Protein AF-A0A6C0AYE8-F1 (afdb_monomer_lite)

Radius of gyration: 36.01 Å; chains: 1; bounding box: 103×60×88 Å

Organism: NCBI:txid1070528

Secondary structure (DSSP, 8-state):
-HHHHHHHHHHHHS-TTTTTS-S-GGG-SS----HHHHHHHHHHHHHHHHHHHTT-----HHHHHHHHHHHHHHHHHHHHHHHHHHHHHHHHHHTTTTT----------TTTTHHHHHHHHT-------GGGS------------PPPP-------TTGGGTT-PPPP-TTTTTSSTTTTTTTT--

Foldseek 3Di:
DVVVVVVVVVLVPDDPVCNVVPPDPVPPDDDPDPVVVCVVCVVVVVVVLVCLVVVVDDPDVVCVVVNVVVVVVVVVVVVVLVVVLVVVQVVVVCPVVVPPPPPPPPPDPPVVCVVVVVCVVPDDDDDDDPVNVDDPPPPDPDPPPDDDDDDDDRPDPCSVCPPPDDPDPPPVPPVVVVVVVVVPPD

Structure (mmCIF, N/CA/C/O backbone):
data_AF-A0A6C0AYE8-F1
#
_entry.id   AF-A0A6C0AYE8-F1
#
loop_
_atom_site.group_PDB
_atom_site.id
_atom_site.type_symbol
_atom_site.label_atom_id
_atom_site.label_alt_id
_atom_site.label_comp_id
_atom_site.label_asym_id
_atom_site.label_entity_id
_atom_site.label_seq_id
_atom_site.pdbx_PDB_ins_code
_atom_site.Cartn_x
_atom_site.Cartn_y
_atom_site.Cartn_z
_atom_site.occupancy
_atom_site.B_iso_or_equiv
_atom_site.auth_seq_id
_atom_site.auth_comp_id
_atom_site.auth_asym_id
_atom_site.auth_atom_id
_atom_site.pdbx_PDB_model_num
ATOM 1 N N . MET A 1 1 ? 13.541 -31.951 25.849 1.00 51.09 1 MET A N 1
ATOM 2 C CA . MET A 1 1 ? 14.794 -31.409 25.276 1.00 51.09 1 MET A CA 1
ATOM 3 C C . MET A 1 1 ? 15.014 -31.921 23.853 1.00 51.09 1 MET A C 1
ATOM 5 O O . MET A 1 1 ? 15.275 -31.114 22.968 1.00 51.09 1 MET A O 1
ATOM 9 N N . ASP A 1 2 ? 14.796 -33.212 23.596 1.00 55.81 2 ASP A N 1
ATOM 10 C CA . ASP A 1 2 ? 15.147 -33.875 22.324 1.00 55.81 2 ASP A CA 1
ATOM 11 C C . ASP A 1 2 ? 14.400 -33.362 21.081 1.00 55.81 2 ASP A C 1
ATOM 13 O O . ASP A 1 2 ? 14.995 -33.200 20.017 1.00 55.81 2 ASP A O 1
ATOM 17 N N . ASN A 1 3 ? 13.122 -32.984 21.214 1.00 63.19 3 ASN A N 1
ATOM 18 C CA . ASN A 1 3 ? 12.347 -32.422 20.095 1.00 63.19 3 ASN A CA 1
ATOM 19 C C . ASN A 1 3 ? 12.899 -31.081 19.586 1.00 63.19 3 ASN A C 1
ATOM 21 O O . ASN A 1 3 ? 12.761 -30.758 18.407 1.00 63.19 3 ASN A O 1
ATOM 25 N N . ASN A 1 4 ? 13.534 -30.296 20.461 1.00 68.88 4 ASN A N 1
ATO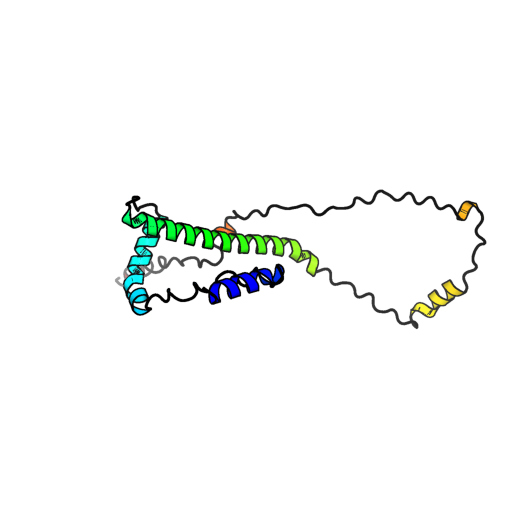M 26 C CA . ASN A 1 4 ? 14.078 -28.991 20.091 1.00 68.88 4 ASN A CA 1
ATOM 27 C C . ASN A 1 4 ? 15.424 -29.147 19.365 1.00 68.88 4 ASN A C 1
ATOM 29 O O . ASN A 1 4 ? 15.681 -28.469 18.373 1.00 68.88 4 ASN A O 1
ATOM 33 N N . ILE A 1 5 ? 16.232 -30.119 19.802 1.00 73.31 5 ILE A N 1
ATOM 34 C CA . ILE A 1 5 ? 17.493 -30.502 19.156 1.00 73.31 5 ILE A CA 1
ATOM 35 C C . ILE A 1 5 ? 17.218 -31.048 17.748 1.00 73.31 5 ILE A C 1
ATOM 37 O O . ILE A 1 5 ? 17.828 -30.590 16.784 1.00 73.31 5 ILE A O 1
ATOM 41 N N . ASN A 1 6 ? 16.221 -31.925 17.591 1.00 76.06 6 ASN A N 1
ATOM 42 C CA . ASN A 1 6 ? 15.809 -32.421 16.274 1.00 76.06 6 ASN A CA 1
ATOM 43 C C . ASN A 1 6 ? 15.327 -31.303 15.335 1.00 76.06 6 ASN A C 1
ATOM 45 O O . ASN A 1 6 ? 15.664 -31.311 14.150 1.00 76.06 6 ASN A O 1
ATOM 49 N N . LYS A 1 7 ? 14.589 -30.308 15.848 1.00 73.38 7 LYS A N 1
ATOM 50 C CA . LYS A 1 7 ? 14.117 -29.156 15.058 1.00 73.38 7 LYS A CA 1
ATOM 51 C C . LYS A 1 7 ? 15.271 -28.266 14.584 1.00 73.38 7 LYS A C 1
ATOM 53 O O . LYS A 1 7 ? 15.271 -27.818 13.437 1.00 73.38 7 LYS A O 1
ATOM 58 N N . ILE A 1 8 ? 16.259 -28.028 15.447 1.00 74.38 8 ILE A N 1
ATOM 59 C CA . ILE A 1 8 ? 17.471 -27.269 15.109 1.00 74.38 8 ILE A CA 1
ATOM 60 C C . ILE A 1 8 ? 18.290 -28.026 14.060 1.00 74.38 8 ILE A C 1
ATOM 62 O O . ILE A 1 8 ? 18.658 -27.441 13.043 1.00 74.38 8 ILE A O 1
ATOM 66 N N . ASN A 1 9 ? 18.496 -29.330 14.250 1.00 78.94 9 ASN A N 1
ATOM 67 C CA . ASN A 1 9 ? 19.240 -30.164 13.308 1.00 78.94 9 ASN A CA 1
ATOM 68 C C . ASN A 1 9 ? 18.581 -30.171 11.921 1.00 78.94 9 ASN A C 1
ATOM 70 O O . ASN A 1 9 ? 19.254 -29.928 10.921 1.00 78.94 9 ASN A O 1
ATOM 74 N N . MET A 1 10 ? 17.256 -30.329 11.844 1.00 71.38 10 MET A N 1
ATOM 75 C CA . MET A 1 10 ? 16.523 -30.252 10.573 1.00 71.38 10 MET A CA 1
ATOM 76 C C . MET A 1 10 ? 16.675 -28.892 9.877 1.00 71.38 10 MET A C 1
ATOM 78 O O . MET A 1 10 ? 16.854 -28.831 8.663 1.00 71.38 10 MET A O 1
ATOM 82 N N . LYS A 1 11 ? 16.664 -27.788 10.635 1.00 69.69 11 LYS A N 1
ATOM 83 C CA . LYS A 1 11 ? 16.846 -26.433 10.088 1.00 69.69 11 LYS A CA 1
ATOM 84 C C . LYS A 1 11 ? 18.209 -26.244 9.416 1.00 69.69 11 LYS A C 1
ATOM 86 O O . LYS A 1 11 ? 18.287 -25.515 8.427 1.00 69.69 11 LYS A O 1
ATOM 91 N N . PHE A 1 12 ? 19.254 -26.875 9.951 1.00 71.12 12 PHE A N 1
ATOM 92 C CA . PHE A 1 12 ? 20.612 -26.811 9.407 1.00 71.12 12 PHE A CA 1
ATOM 93 C C . PHE A 1 12 ? 20.847 -27.780 8.245 1.00 71.12 12 PHE A C 1
ATOM 95 O O . PHE A 1 12 ? 21.645 -27.476 7.363 1.00 71.12 12 PHE A O 1
ATOM 102 N N . LEU A 1 13 ? 20.138 -28.910 8.215 1.00 78.69 13 LEU A N 1
ATOM 103 C CA . LEU A 1 13 ? 20.246 -29.908 7.147 1.00 78.69 13 LEU A CA 1
ATOM 104 C C . LEU A 1 13 ? 19.424 -29.554 5.892 1.00 78.69 13 LEU A C 1
ATOM 106 O O . LEU A 1 13 ? 19.649 -30.126 4.827 1.00 78.69 13 LEU A O 1
ATOM 110 N N . LEU A 1 14 ? 18.488 -28.603 5.982 1.00 74.00 14 LEU A N 1
ATOM 111 C CA . LEU A 1 14 ? 17.704 -28.129 4.839 1.00 74.00 14 LEU A CA 1
ATOM 112 C C . LEU A 1 14 ? 18.470 -27.094 3.998 1.00 74.00 14 LEU A C 1
ATOM 114 O O . LEU A 1 14 ? 19.046 -26.131 4.505 1.00 74.00 14 LEU A O 1
ATOM 118 N N . ASN A 1 15 ? 18.401 -27.248 2.673 1.00 73.31 15 ASN A N 1
ATOM 119 C CA . ASN A 1 15 ? 18.979 -26.308 1.713 1.00 73.31 15 ASN A CA 1
ATOM 120 C C . ASN A 1 15 ? 18.381 -24.892 1.900 1.00 73.31 15 ASN A C 1
ATOM 122 O O . ASN A 1 15 ? 17.170 -24.723 2.065 1.00 73.31 15 ASN A O 1
ATOM 126 N N . LYS A 1 16 ? 19.238 -23.861 1.853 1.00 67.75 16 LYS A N 1
ATOM 127 C CA . LYS A 1 16 ? 18.914 -22.444 2.112 1.00 67.75 16 LYS A CA 1
ATOM 128 C C . LYS A 1 16 ? 17.701 -21.936 1.321 1.00 67.75 16 LYS A C 1
ATOM 130 O O . LYS A 1 16 ? 16.946 -21.122 1.845 1.00 67.75 16 LYS A O 1
ATOM 135 N N . GLN A 1 17 ? 17.482 -22.451 0.109 1.00 64.38 17 GLN A N 1
ATOM 136 C CA . GLN A 1 17 ? 16.337 -22.095 -0.740 1.00 64.38 17 GLN A CA 1
ATOM 137 C C . GLN A 1 17 ? 14.986 -22.593 -0.186 1.00 64.38 17 GLN A C 1
ATOM 139 O O . GLN A 1 17 ? 13.964 -21.939 -0.366 1.00 64.38 17 GLN A O 1
ATOM 144 N N . TYR A 1 18 ? 14.971 -23.705 0.556 1.00 60.66 18 TYR A N 1
ATOM 145 C CA . TYR A 1 18 ? 13.757 -24.285 1.147 1.00 60.66 18 TYR A CA 1
ATOM 146 C C . TYR A 1 18 ? 13.441 -23.725 2.546 1.00 60.66 18 TYR A C 1
ATOM 148 O O . TYR A 1 18 ? 12.310 -23.833 3.017 1.00 60.66 18 TYR A O 1
ATOM 156 N N . ASN A 1 19 ? 14.407 -23.056 3.189 1.00 59.56 19 ASN A N 1
ATOM 157 C CA . ASN A 1 19 ? 14.268 -22.437 4.516 1.00 59.56 19 ASN A CA 1
ATOM 158 C C . ASN A 1 19 ? 13.419 -21.144 4.515 1.00 59.56 19 ASN A C 1
ATOM 160 O O . ASN A 1 19 ? 13.060 -20.627 5.572 1.00 59.56 19 ASN A O 1
ATOM 164 N N . VAL A 1 20 ? 13.098 -20.588 3.341 1.00 61.06 20 VAL A N 1
ATOM 165 C CA . VAL A 1 20 ? 12.246 -19.388 3.223 1.00 61.06 20 VAL A CA 1
ATOM 166 C C . VAL A 1 20 ? 10.779 -19.720 3.531 1.00 61.06 20 VAL A C 1
ATOM 168 O O . VAL A 1 20 ? 10.069 -18.884 4.085 1.00 61.06 20 VAL A O 1
ATOM 171 N N . ASN A 1 21 ? 10.353 -20.960 3.266 1.00 56.53 21 ASN A N 1
ATOM 172 C CA . ASN A 1 21 ? 8.958 -21.397 3.405 1.00 56.53 21 ASN A CA 1
ATOM 173 C C . ASN A 1 21 ? 8.640 -22.041 4.768 1.00 56.53 21 ASN A C 1
ATOM 175 O O . ASN A 1 21 ? 7.473 -22.266 5.082 1.00 56.53 21 ASN A O 1
ATOM 179 N N . THR A 1 22 ? 9.660 -22.342 5.577 1.00 55.78 22 THR A N 1
ATOM 180 C CA . THR A 1 22 ? 9.528 -22.988 6.896 1.00 55.78 22 THR A CA 1
ATOM 181 C C . THR A 1 22 ? 9.520 -22.001 8.062 1.00 55.78 22 THR A C 1
ATOM 183 O O . THR A 1 22 ? 9.377 -22.427 9.208 1.00 55.78 22 THR A O 1
ATOM 186 N N . LYS A 1 23 ? 9.640 -20.692 7.799 1.00 58.25 23 LYS A N 1
ATOM 187 C CA . LYS A 1 23 ? 9.410 -19.654 8.810 1.00 58.25 23 LYS A CA 1
ATOM 188 C C . LYS A 1 23 ? 7.939 -19.683 9.235 1.00 58.25 23 LYS A C 1
ATOM 190 O O . LYS A 1 23 ? 7.077 -19.159 8.540 1.00 58.25 23 LYS A O 1
ATOM 195 N N . ASP A 1 24 ? 7.680 -20.366 10.345 1.00 54.22 24 ASP A N 1
ATOM 196 C CA . ASP A 1 24 ? 6.617 -20.086 11.311 1.00 54.22 24 ASP A CA 1
ATOM 197 C C . ASP A 1 24 ? 5.236 -19.765 10.714 1.00 54.22 24 ASP A C 1
ATOM 199 O O . ASP A 1 24 ? 4.617 -18.742 10.979 1.00 54.22 24 ASP A O 1
ATOM 203 N N . ASN A 1 25 ? 4.687 -20.717 9.959 1.00 50.97 25 ASN A N 1
ATOM 204 C CA . ASN A 1 25 ? 3.248 -20.765 9.679 1.00 50.97 25 ASN A CA 1
ATOM 205 C C . ASN A 1 25 ? 2.415 -21.228 10.897 1.00 50.97 25 ASN A C 1
ATOM 207 O O . ASN A 1 25 ? 1.208 -21.414 10.768 1.00 50.97 25 ASN A O 1
ATOM 211 N N . SER A 1 26 ? 3.034 -21.423 12.068 1.00 49.41 26 SER A N 1
ATOM 212 C CA . SER A 1 26 ? 2.380 -21.873 13.305 1.00 49.41 26 SER A CA 1
ATOM 213 C C . SER A 1 26 ? 1.583 -20.788 14.040 1.00 49.41 26 SER A C 1
ATOM 215 O O . SER A 1 26 ? 0.946 -21.097 15.038 1.00 49.41 26 SER A O 1
ATOM 217 N N . GLU A 1 27 ? 1.565 -19.545 13.551 1.00 50.72 27 GLU A N 1
ATOM 218 C CA . GLU A 1 27 ? 0.649 -18.494 14.037 1.00 50.72 27 GLU A CA 1
ATOM 219 C C . GLU A 1 27 ? -0.595 -18.324 13.150 1.00 50.72 27 GLU A C 1
ATOM 221 O O . GLU A 1 27 ? -1.409 -17.418 13.337 1.00 50.72 27 GLU A O 1
ATOM 226 N N . LYS A 1 28 ? -0.791 -19.216 12.176 1.00 51.75 28 LYS A N 1
ATOM 227 C CA . LYS A 1 28 ? -2.079 -19.337 11.500 1.00 51.75 28 LYS A CA 1
ATOM 228 C C . LYS A 1 28 ? -3.047 -20.018 12.470 1.00 51.75 28 LYS A C 1
ATOM 230 O O . LYS A 1 28 ? -2.815 -21.167 12.828 1.00 51.75 28 LYS A O 1
ATOM 235 N N . ASN A 1 29 ? -4.129 -19.316 12.828 1.00 48.59 29 ASN A N 1
ATOM 236 C CA . ASN A 1 29 ? -5.425 -19.837 13.319 1.00 48.59 29 ASN A CA 1
ATOM 237 C C . ASN A 1 29 ? -5.880 -19.430 14.736 1.00 48.59 29 ASN A C 1
ATOM 239 O O . ASN A 1 29 ? -6.531 -20.226 15.397 1.00 48.59 29 ASN A O 1
ATOM 243 N N . ASN A 1 30 ? -5.668 -18.186 15.179 1.00 50.41 30 ASN A N 1
ATOM 244 C CA . ASN A 1 30 ? -6.407 -17.637 16.336 1.00 50.41 30 ASN A CA 1
ATOM 245 C C . ASN A 1 30 ? -7.094 -16.292 16.034 1.00 50.41 30 ASN A C 1
ATOM 247 O O . ASN A 1 30 ? -6.996 -15.346 16.809 1.00 50.41 30 ASN A O 1
ATOM 251 N N . SER A 1 31 ? -7.782 -16.160 14.895 1.00 55.03 31 SER A N 1
ATOM 252 C CA . SER A 1 31 ? -8.472 -14.896 14.578 1.00 55.03 31 SER A CA 1
ATOM 253 C C . SER A 1 31 ? -9.718 -15.017 13.700 1.00 55.03 31 SER A C 1
ATOM 255 O O . SER A 1 31 ? -10.074 -14.062 13.007 1.00 55.03 31 SER A O 1
ATOM 257 N N . SER A 1 32 ? -10.452 -16.137 13.737 1.00 62.78 32 SER A N 1
ATOM 258 C CA . SER A 1 32 ? -11.837 -16.070 13.255 1.00 62.78 32 SER A CA 1
ATOM 259 C C . SER A 1 32 ? -12.653 -15.280 14.280 1.00 62.78 32 SER A C 1
ATOM 261 O O . SER A 1 32 ? -13.183 -15.842 15.237 1.00 62.78 32 SER A O 1
ATOM 263 N N . VAL A 1 33 ? -12.711 -13.957 14.112 1.00 63.34 33 VAL A N 1
ATOM 264 C CA . VAL A 1 33 ? -13.673 -13.110 14.824 1.00 63.34 33 VAL A CA 1
ATOM 265 C C . VAL A 1 33 ? -15.045 -13.759 14.666 1.00 63.34 33 VAL A C 1
ATOM 267 O O . VAL A 1 33 ? -15.442 -14.096 13.548 1.00 63.34 33 VAL A O 1
ATOM 270 N N . CYS A 1 34 ? -15.759 -13.971 15.773 1.00 75.00 34 CYS A N 1
ATOM 271 C CA . CYS A 1 34 ? -17.080 -14.579 15.724 1.00 75.00 34 CYS A CA 1
ATOM 272 C C . CYS A 1 34 ? -17.975 -13.753 14.784 1.00 75.00 34 CYS A C 1
ATOM 274 O O . CYS A 1 34 ? -18.177 -12.553 14.982 1.00 75.00 34 CYS A O 1
ATOM 276 N N . ASN A 1 35 ? -18.501 -14.384 13.729 1.00 79.44 35 ASN A N 1
ATOM 277 C CA . ASN A 1 35 ? -19.261 -13.692 12.681 1.00 79.44 35 ASN A CA 1
ATOM 278 C C . ASN A 1 35 ? -20.500 -12.955 13.227 1.00 79.44 35 ASN A C 1
ATOM 280 O O . ASN A 1 35 ? -20.969 -11.995 12.612 1.00 79.44 35 ASN A O 1
ATOM 284 N N . ASN A 1 36 ? -21.026 -13.387 14.375 1.00 85.69 36 ASN A N 1
ATOM 285 C CA . ASN A 1 36 ? -22.153 -12.744 15.048 1.00 85.69 36 ASN A CA 1
ATOM 286 C C . ASN A 1 36 ? -21.739 -11.413 15.689 1.00 85.69 36 ASN A C 1
ATOM 288 O O . ASN A 1 36 ? -22.395 -10.395 15.457 1.00 85.69 36 ASN A O 1
ATOM 292 N N . ASP A 1 37 ? -20.600 -11.388 16.379 1.00 84.62 37 ASP A N 1
ATOM 293 C CA . ASP A 1 37 ? -20.045 -10.170 16.974 1.00 84.62 37 ASP A CA 1
ATOM 294 C C . ASP A 1 37 ? -19.627 -9.177 15.893 1.00 84.62 37 ASP A C 1
ATOM 296 O O . ASP A 1 37 ? -19.907 -7.984 15.996 1.00 84.62 37 ASP A O 1
ATOM 300 N N . LEU A 1 38 ? -19.046 -9.660 14.790 1.00 85.12 38 LEU A N 1
ATOM 301 C CA . LEU A 1 38 ? -18.694 -8.802 13.661 1.00 85.12 38 LEU A CA 1
ATOM 302 C C . LEU A 1 38 ? -19.930 -8.109 13.071 1.00 85.12 38 LEU A C 1
ATOM 304 O O . LEU A 1 38 ? -19.880 -6.916 12.774 1.00 85.12 38 LEU A O 1
ATOM 308 N N . LYS A 1 39 ? -21.054 -8.825 12.925 1.00 88.38 39 LYS A N 1
ATOM 309 C CA . LYS A 1 39 ? -22.322 -8.236 12.459 1.00 88.38 39 LYS A CA 1
ATOM 310 C C . LYS A 1 39 ? -22.852 -7.194 13.443 1.00 88.38 39 LYS A C 1
ATOM 312 O O . LYS A 1 39 ? -23.271 -6.122 13.006 1.00 88.38 39 LYS A O 1
ATOM 317 N N . PHE A 1 40 ? -22.805 -7.490 14.740 1.00 91.12 40 PHE A N 1
ATOM 318 C CA . PHE A 1 40 ? -23.293 -6.604 15.795 1.00 91.12 40 PHE A CA 1
ATOM 319 C C . PHE A 1 40 ? -22.449 -5.323 15.912 1.00 91.12 40 PHE A C 1
ATOM 321 O O . PHE A 1 40 ? -22.976 -4.209 15.883 1.00 91.12 40 PHE A O 1
ATOM 328 N N . TYR A 1 41 ? -21.123 -5.460 15.945 1.00 90.12 41 TYR A N 1
ATOM 329 C CA . TYR A 1 41 ? -20.188 -4.349 16.125 1.00 90.12 41 TYR A CA 1
ATOM 330 C C . TYR A 1 41 ? -19.789 -3.640 14.826 1.00 90.12 41 TYR A C 1
ATOM 332 O O . TYR A 1 41 ? -19.135 -2.599 14.893 1.00 90.12 41 TYR A O 1
ATOM 340 N N . LYS A 1 42 ? -20.229 -4.110 13.648 1.00 90.50 42 LYS A N 1
ATOM 341 C CA . LYS A 1 42 ? -19.885 -3.531 12.333 1.00 90.50 42 LYS A CA 1
ATOM 342 C C . LYS A 1 42 ? -20.003 -2.007 12.294 1.00 90.50 42 LYS A C 1
ATOM 344 O O . LYS A 1 42 ? -19.103 -1.329 11.809 1.00 90.50 42 LYS A O 1
ATOM 349 N N . LYS A 1 43 ? -21.114 -1.459 12.800 1.00 90.88 43 LYS A N 1
ATOM 350 C CA . LYS A 1 43 ? -21.356 -0.007 12.797 1.00 90.88 43 LYS A CA 1
ATOM 351 C C . LYS A 1 43 ? -20.374 0.741 13.704 1.00 90.88 43 LYS A C 1
ATOM 353 O O . LYS A 1 43 ? -19.859 1.772 13.286 1.00 90.88 43 LYS A O 1
ATOM 358 N N . ARG A 1 44 ? -20.085 0.207 14.897 1.00 87.62 44 ARG A N 1
ATOM 359 C CA . ARG A 1 44 ? -19.139 0.806 15.856 1.00 87.62 44 ARG A CA 1
ATOM 360 C C . ARG A 1 44 ? -17.702 0.759 15.334 1.00 87.62 44 ARG A C 1
ATOM 362 O O . ARG A 1 44 ? -17.001 1.755 15.422 1.00 87.62 44 ARG A O 1
ATOM 369 N N . ILE A 1 45 ? -17.297 -0.350 14.715 1.00 87.75 45 ILE A N 1
ATOM 370 C CA . ILE A 1 45 ? -15.976 -0.492 14.080 1.00 87.75 45 ILE A CA 1
ATOM 371 C C . ILE A 1 45 ? -15.809 0.537 12.955 1.00 87.75 45 ILE A C 1
ATOM 373 O O . ILE A 1 45 ? -14.786 1.214 12.883 1.00 87.75 45 ILE A O 1
ATOM 377 N N . ILE A 1 46 ? -16.827 0.696 12.099 1.00 88.44 46 ILE A N 1
ATOM 378 C CA . ILE A 1 46 ? -16.804 1.705 11.031 1.00 88.44 46 ILE A CA 1
ATOM 379 C C . ILE A 1 46 ? -16.698 3.117 11.619 1.00 88.44 46 ILE A C 1
ATOM 381 O O . ILE A 1 46 ? -15.912 3.915 11.116 1.00 88.44 46 ILE A O 1
ATOM 385 N N . ASP A 1 47 ? -17.453 3.433 12.670 1.00 88.44 47 ASP A N 1
ATOM 386 C CA . ASP A 1 47 ? -17.400 4.744 13.327 1.00 88.44 47 ASP A CA 1
ATOM 387 C C . ASP A 1 47 ? -16.008 5.051 13.902 1.00 88.44 47 ASP A C 1
ATOM 389 O O . ASP A 1 47 ? -15.428 6.090 13.594 1.00 88.44 47 ASP A O 1
ATOM 393 N N . ILE A 1 48 ? -15.420 4.098 14.633 1.00 86.50 48 ILE A N 1
ATOM 394 C CA . ILE A 1 48 ? -14.054 4.211 15.163 1.00 86.50 48 ILE A CA 1
ATOM 395 C C . ILE A 1 48 ? -13.053 4.414 14.020 1.00 86.50 48 ILE A C 1
ATOM 397 O O . ILE A 1 48 ? -12.236 5.327 14.075 1.00 86.50 48 ILE A O 1
ATOM 401 N N . SER A 1 49 ? -13.144 3.625 12.945 1.00 86.31 49 SER A N 1
ATOM 402 C CA . SER A 1 49 ? -12.229 3.758 11.805 1.00 86.31 49 SER A CA 1
ATOM 403 C C . SER A 1 49 ? -12.324 5.125 11.116 1.00 86.31 49 SER A C 1
ATOM 405 O O . SER A 1 49 ? -11.302 5.680 10.723 1.00 86.31 49 SER A O 1
ATOM 407 N N . LYS A 1 50 ? -13.526 5.708 11.011 1.00 86.81 50 LYS A N 1
ATOM 408 C CA . LYS A 1 50 ? -13.718 7.055 10.452 1.00 86.81 50 LYS A CA 1
ATOM 409 C C . LYS A 1 50 ? -13.086 8.125 11.333 1.00 86.81 50 LYS A C 1
ATOM 411 O O . LYS A 1 50 ? -12.398 8.991 10.809 1.00 86.81 50 LYS A O 1
ATOM 416 N N . LYS A 1 51 ? -13.276 8.027 12.650 1.00 84.69 51 LYS A N 1
ATOM 417 C CA . LYS A 1 51 ? -12.663 8.937 13.624 1.00 84.69 51 LYS A CA 1
ATOM 418 C C . LYS A 1 51 ? -11.136 8.886 13.566 1.00 84.69 51 LYS A C 1
ATOM 420 O O . LYS A 1 51 ? -10.503 9.936 13.579 1.00 84.69 51 LYS A O 1
ATOM 425 N N . ILE A 1 52 ? -10.550 7.691 13.414 1.00 85.19 52 ILE A N 1
ATOM 426 C CA . ILE A 1 52 ? -9.098 7.536 13.207 1.00 85.19 52 ILE A CA 1
ATOM 427 C C . ILE A 1 52 ? -8.659 8.236 11.912 1.00 85.19 52 ILE A C 1
ATOM 429 O O . ILE A 1 52 ? -7.687 8.980 11.924 1.00 85.19 52 ILE A O 1
ATOM 433 N N . ILE A 1 53 ? -9.376 8.037 10.800 1.00 83.19 53 ILE A N 1
ATOM 434 C CA . ILE A 1 53 ? -9.029 8.646 9.501 1.00 83.19 53 ILE A CA 1
ATOM 435 C C . ILE A 1 53 ? -9.120 10.179 9.539 1.00 83.19 53 ILE A C 1
ATOM 437 O O . ILE A 1 53 ? -8.297 10.853 8.923 1.00 83.19 53 ILE A O 1
ATOM 441 N N . ASN A 1 54 ? -10.103 10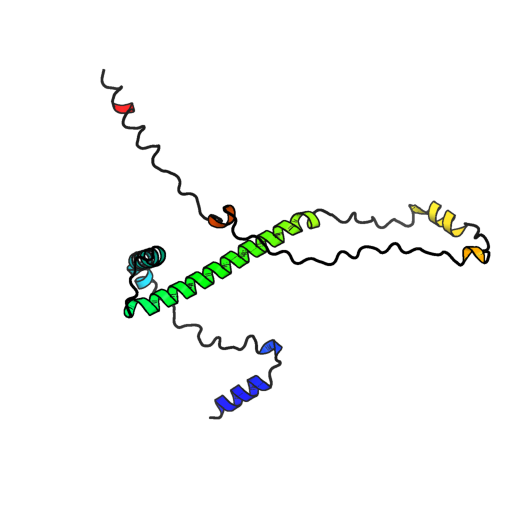.728 10.253 1.00 84.06 54 ASN A N 1
ATOM 442 C CA . ASN A 1 54 ? -10.280 12.171 10.416 1.00 84.06 54 ASN A CA 1
ATOM 443 C C . ASN A 1 54 ? -9.335 12.791 11.466 1.00 84.06 54 ASN A C 1
ATOM 445 O O . ASN A 1 54 ? -9.382 14.001 11.665 1.00 84.06 54 ASN A O 1
ATOM 449 N N . ASN A 1 55 ? -8.477 11.992 12.118 1.00 78.31 55 ASN A N 1
ATOM 450 C CA . ASN A 1 55 ? -7.603 12.396 13.228 1.00 78.31 55 ASN A CA 1
ATOM 451 C C . ASN A 1 55 ? -8.353 12.982 14.442 1.00 78.31 55 ASN A C 1
ATOM 453 O O . ASN A 1 55 ? -7.814 13.808 15.170 1.00 78.31 55 ASN A O 1
ATOM 457 N N . GLU A 1 56 ? -9.590 12.548 14.682 1.00 71.44 56 GLU A N 1
ATOM 458 C CA . GLU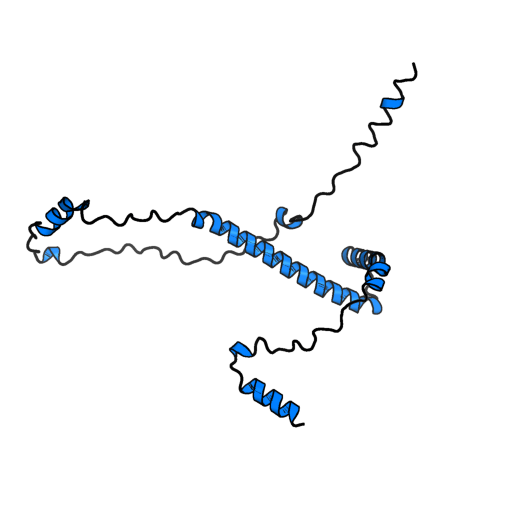 A 1 56 ? -10.442 13.041 15.779 1.00 71.44 56 GLU A CA 1
ATOM 459 C C . GLU A 1 56 ? -10.203 12.302 17.110 1.00 71.44 56 GLU A C 1
ATOM 461 O O . GLU A 1 56 ? -10.868 12.579 18.107 1.00 71.44 56 GLU A O 1
ATOM 466 N N . ILE A 1 57 ? -9.295 11.322 17.140 1.00 67.25 57 ILE A N 1
ATOM 467 C CA . ILE A 1 57 ? -8.994 10.533 18.338 1.00 67.25 57 ILE A CA 1
ATOM 468 C C . ILE A 1 57 ? -7.718 11.070 18.977 1.00 67.25 57 ILE A C 1
ATOM 470 O O . ILE A 1 57 ? -6.630 10.918 18.425 1.00 67.25 57 ILE A O 1
ATOM 474 N N . GLU A 1 58 ? -7.855 11.662 20.162 1.00 61.97 58 GLU A N 1
ATOM 475 C CA . GLU A 1 58 ? -6.718 11.974 21.026 1.00 61.97 58 GLU A CA 1
ATOM 476 C C . GLU A 1 58 ? -6.005 10.677 21.439 1.00 61.97 58 GLU A C 1
ATOM 478 O O . GLU A 1 58 ? -6.646 9.646 21.687 1.00 61.97 58 GLU A O 1
ATOM 483 N N . ASN A 1 59 ? -4.670 10.723 21.488 1.00 60.88 59 ASN A N 1
ATOM 484 C CA . ASN A 1 59 ? -3.798 9.600 21.838 1.00 60.88 59 ASN A CA 1
ATOM 485 C C . ASN A 1 59 ? -3.955 9.210 23.318 1.00 60.88 59 ASN A C 1
ATOM 487 O O . ASN A 1 59 ? -3.054 9.408 24.125 1.00 60.88 59 ASN A O 1
ATOM 491 N N . ASN A 1 60 ? -5.097 8.636 23.679 1.00 62.72 60 ASN A N 1
ATOM 492 C CA . ASN A 1 60 ? -5.288 7.988 24.968 1.00 62.72 60 ASN A CA 1
ATOM 493 C C . ASN A 1 60 ? -4.574 6.628 24.945 1.00 62.72 60 ASN A C 1
ATOM 495 O O . ASN A 1 60 ? -4.627 5.912 23.940 1.00 62.72 60 ASN A O 1
ATOM 499 N N . GLU A 1 61 ? -3.922 6.248 26.047 1.00 61.22 61 GLU A N 1
ATOM 500 C CA . GLU A 1 61 ? -3.111 5.019 26.153 1.00 61.22 61 GLU A CA 1
ATOM 501 C C . GLU A 1 61 ? -3.881 3.752 25.738 1.00 61.22 61 GLU A C 1
ATOM 503 O O . GLU A 1 61 ? -3.328 2.857 25.099 1.00 61.22 61 GLU A O 1
ATOM 508 N N . THR A 1 62 ? -5.191 3.714 25.999 1.00 64.44 62 THR A N 1
ATOM 509 C CA . THR A 1 62 ? -6.092 2.615 25.616 1.00 64.44 62 THR A CA 1
ATOM 510 C C . THR A 1 62 ? -6.337 2.519 24.106 1.00 64.44 62 THR A C 1
ATOM 512 O O . THR A 1 62 ? -6.536 1.426 23.576 1.00 64.44 62 THR A O 1
ATOM 515 N N . ASN A 1 63 ? -6.276 3.642 23.389 1.00 71.44 63 ASN A N 1
ATOM 516 C CA . ASN A 1 63 ? -6.494 3.711 21.944 1.00 71.44 63 ASN A CA 1
ATOM 517 C C . ASN A 1 63 ? -5.200 3.520 21.143 1.00 71.44 63 ASN A C 1
ATOM 519 O O . ASN A 1 63 ? -5.266 3.166 19.966 1.00 71.44 63 ASN A O 1
ATOM 523 N N . SER A 1 64 ? -4.031 3.695 21.767 1.00 78.62 64 SER A N 1
ATOM 524 C CA . SER A 1 64 ? -2.720 3.594 21.107 1.00 78.62 64 SER A CA 1
ATOM 525 C C . SER A 1 64 ? -2.517 2.252 20.388 1.00 78.62 64 SER A C 1
ATOM 527 O O . SER A 1 64 ? -2.117 2.214 19.224 1.00 78.62 64 SER A O 1
ATOM 529 N N . SER A 1 65 ? -2.899 1.134 21.019 1.00 82.12 65 SER A N 1
ATOM 530 C CA . SER A 1 65 ? -2.816 -0.202 20.400 1.00 82.12 65 SER A CA 1
ATOM 531 C C . SER A 1 65 ? -3.688 -0.330 19.140 1.00 82.12 65 SER A C 1
ATOM 533 O O . SER A 1 65 ? -3.264 -0.883 18.119 1.00 82.12 65 SER A O 1
ATOM 535 N N . ILE A 1 66 ? -4.894 0.245 19.176 1.00 83.00 66 ILE A N 1
ATOM 536 C CA . ILE A 1 66 ? -5.836 0.235 18.049 1.00 83.00 66 ILE A CA 1
ATOM 537 C C . ILE A 1 66 ? -5.309 1.120 16.915 1.00 83.00 66 ILE A C 1
ATOM 539 O O . ILE A 1 66 ? -5.347 0.708 15.757 1.00 83.00 66 ILE A O 1
ATOM 543 N N . ILE A 1 67 ? -4.765 2.297 17.238 1.00 84.44 67 ILE A N 1
ATOM 544 C CA . ILE A 1 67 ? -4.165 3.221 16.267 1.00 84.44 67 ILE A CA 1
ATOM 545 C C . ILE A 1 67 ? -2.951 2.575 15.589 1.00 84.44 67 ILE A C 1
ATOM 547 O O . ILE A 1 67 ? -2.837 2.627 14.366 1.00 84.44 67 ILE A O 1
ATOM 551 N N . ASN A 1 68 ? -2.086 1.894 16.344 1.00 86.25 68 ASN A N 1
ATOM 552 C CA . ASN A 1 68 ? -0.931 1.176 15.798 1.00 86.25 68 ASN A CA 1
ATOM 553 C C . ASN A 1 68 ? -1.346 0.003 14.901 1.00 86.25 68 ASN A C 1
ATOM 555 O O . ASN A 1 68 ? -0.791 -0.199 13.821 1.00 86.25 68 ASN A O 1
ATOM 559 N N . SER A 1 69 ? -2.369 -0.749 15.307 1.00 86.62 69 SER A N 1
ATOM 560 C CA . SER A 1 69 ? -2.931 -1.821 14.479 1.00 86.62 69 SER A CA 1
ATOM 561 C C . SER A 1 69 ? -3.546 -1.264 13.191 1.00 86.62 69 SER A C 1
ATOM 563 O O . SER A 1 69 ? -3.369 -1.830 12.109 1.00 86.62 69 SER A O 1
ATOM 565 N N . PHE A 1 70 ? -4.224 -0.118 13.282 1.00 88.56 70 PHE A N 1
ATOM 566 C CA . PHE A 1 70 ? -4.789 0.577 12.132 1.00 88.56 70 PHE A CA 1
ATOM 567 C C . PHE A 1 70 ? -3.705 1.137 11.206 1.00 88.56 70 PHE A C 1
ATOM 569 O O . PHE A 1 70 ? -3.837 1.021 9.991 1.00 88.56 70 PHE A O 1
ATOM 576 N N . SER A 1 71 ? -2.616 1.695 11.737 1.00 86.56 71 SER A N 1
ATOM 577 C CA . SER A 1 71 ? -1.510 2.211 10.925 1.00 86.56 71 SER A CA 1
ATOM 578 C C . SER A 1 71 ? -0.780 1.082 10.195 1.00 86.56 71 SER A C 1
ATOM 580 O O . SER A 1 71 ? -0.466 1.219 9.012 1.00 86.56 71 SER A O 1
ATOM 582 N N . LEU A 1 72 ? -0.594 -0.077 10.837 1.00 90.06 72 LEU A N 1
ATOM 583 C CA . LEU A 1 72 ? -0.075 -1.282 10.189 1.00 90.06 72 LEU A CA 1
ATOM 584 C C . LEU A 1 72 ? -1.003 -1.753 9.061 1.00 90.06 72 LEU A C 1
ATOM 586 O O . LEU A 1 72 ? -0.541 -2.026 7.950 1.00 90.06 72 LEU A O 1
ATOM 590 N N . PHE A 1 73 ? -2.310 -1.805 9.325 1.00 91.56 73 PHE A N 1
ATOM 591 C CA . PHE A 1 73 ? -3.316 -2.127 8.316 1.00 91.56 73 PHE A CA 1
ATOM 592 C C . PHE A 1 73 ? -3.276 -1.139 7.139 1.00 91.56 73 PHE A C 1
ATOM 594 O O . PHE A 1 73 ? -3.160 -1.561 5.988 1.00 91.56 73 PHE A O 1
ATOM 601 N N . ALA A 1 74 ? -3.277 0.166 7.414 1.00 89.00 74 ALA A N 1
ATOM 602 C CA . ALA A 1 74 ? -3.205 1.218 6.407 1.00 89.00 74 ALA A CA 1
ATOM 603 C C . ALA A 1 74 ? -1.919 1.114 5.575 1.00 89.00 74 ALA A C 1
ATOM 605 O O . ALA A 1 74 ? -1.976 1.180 4.349 1.00 89.00 74 ALA A O 1
ATOM 606 N N . ASN A 1 75 ? -0.772 0.861 6.208 1.00 91.62 75 ASN A N 1
ATOM 607 C CA . ASN A 1 75 ? 0.500 0.640 5.521 1.00 91.62 75 ASN A CA 1
ATOM 608 C C . ASN A 1 75 ? 0.448 -0.571 4.582 1.00 91.62 75 ASN A C 1
ATOM 610 O O . ASN A 1 75 ? 0.962 -0.502 3.464 1.00 91.62 75 ASN A O 1
ATOM 614 N N . ASN A 1 76 ? -0.191 -1.665 4.999 1.00 91.25 76 ASN A N 1
ATOM 615 C CA . ASN A 1 76 ? -0.377 -2.840 4.150 1.00 91.25 76 ASN A CA 1
ATOM 616 C C . ASN A 1 76 ? -1.289 -2.536 2.955 1.00 91.25 76 ASN A C 1
ATOM 618 O O . ASN A 1 76 ? -0.948 -2.892 1.826 1.00 91.25 76 ASN A O 1
ATOM 622 N N . CYS A 1 77 ? -2.389 -1.807 3.165 1.00 90.38 77 CYS A N 1
ATOM 623 C CA . CYS A 1 77 ? -3.247 -1.338 2.077 1.00 90.38 77 CYS A CA 1
ATOM 624 C C . CYS A 1 77 ? -2.485 -0.427 1.102 1.00 90.38 77 CYS A C 1
ATOM 626 O O . CYS A 1 77 ? -2.543 -0.638 -0.106 1.00 90.38 77 CYS A O 1
ATOM 628 N N . ILE A 1 78 ? -1.710 0.539 1.606 1.00 90.50 78 ILE A N 1
ATOM 629 C CA . ILE A 1 78 ? -0.902 1.451 0.784 1.00 90.50 78 ILE A CA 1
ATOM 630 C C . ILE A 1 78 ? 0.121 0.672 -0.049 1.00 90.50 78 ILE A C 1
ATOM 632 O O . ILE A 1 78 ? 0.262 0.941 -1.240 1.00 90.50 78 ILE A O 1
ATOM 636 N N . LYS A 1 79 ? 0.826 -0.301 0.542 1.00 90.88 79 LYS A N 1
ATOM 637 C CA . LYS A 1 79 ? 1.773 -1.163 -0.186 1.00 90.88 79 LYS A CA 1
ATOM 638 C C . LYS A 1 79 ? 1.079 -1.942 -1.299 1.00 90.88 79 LYS A C 1
ATOM 640 O O . LYS A 1 79 ? 1.589 -1.984 -2.416 1.00 90.88 79 LYS A O 1
ATOM 645 N N . HIS A 1 80 ? -0.083 -2.520 -1.005 1.00 91.75 80 HIS A N 1
ATOM 646 C CA . HIS A 1 80 ? -0.871 -3.254 -1.988 1.00 91.75 80 HIS A CA 1
ATOM 647 C C . HIS A 1 80 ? -1.293 -2.359 -3.163 1.00 91.75 80 HIS A C 1
ATOM 649 O O . HIS A 1 80 ? -1.040 -2.709 -4.313 1.00 91.75 80 HIS A O 1
ATOM 655 N N . PHE A 1 81 ? -1.845 -1.172 -2.890 1.00 88.06 81 PHE A N 1
ATOM 656 C CA . PHE A 1 81 ? -2.254 -0.233 -3.938 1.00 88.06 81 PHE A CA 1
ATOM 657 C C . PHE A 1 81 ? -1.070 0.285 -4.758 1.00 88.06 81 PHE A C 1
ATOM 659 O O . PHE A 1 81 ? -1.132 0.262 -5.984 1.00 88.06 81 PHE A O 1
ATOM 666 N N . LYS A 1 82 ? 0.048 0.644 -4.111 1.00 89.75 82 LYS A N 1
ATOM 667 C CA . LYS A 1 82 ? 1.285 1.016 -4.817 1.00 89.75 82 LYS A CA 1
ATOM 668 C C . LYS A 1 82 ? 1.750 -0.092 -5.755 1.00 89.75 82 LYS A C 1
ATOM 670 O O . LYS A 1 82 ? 2.112 0.195 -6.887 1.00 89.75 82 LYS A O 1
ATOM 675 N N . SER A 1 83 ? 1.721 -1.347 -5.307 1.00 87.69 83 SER A N 1
ATOM 676 C CA . SER A 1 83 ? 2.120 -2.481 -6.143 1.00 87.69 83 SER A CA 1
ATOM 677 C C . SER A 1 83 ? 1.229 -2.635 -7.374 1.00 87.69 83 SER A C 1
ATOM 679 O O . SER A 1 83 ? 1.742 -2.948 -8.444 1.00 87.69 83 SER A O 1
ATOM 681 N N . ILE A 1 84 ? -0.083 -2.433 -7.230 1.00 88.75 84 ILE A N 1
ATOM 682 C CA . ILE A 1 84 ? -1.022 -2.496 -8.354 1.00 88.75 84 ILE A CA 1
ATOM 683 C C . ILE A 1 84 ? -0.718 -1.378 -9.350 1.00 88.75 84 ILE A C 1
ATOM 685 O O . ILE A 1 84 ? -0.571 -1.637 -10.539 1.00 88.75 84 ILE A O 1
ATOM 689 N N . ASP A 1 85 ? -0.583 -0.144 -8.870 1.00 87.88 85 ASP A N 1
ATOM 690 C CA . ASP A 1 85 ? -0.396 1.011 -9.745 1.00 87.88 85 ASP A CA 1
ATOM 691 C C . ASP A 1 85 ? 0.962 0.991 -10.462 1.00 87.88 85 ASP A C 1
ATOM 693 O O . ASP A 1 85 ? 1.031 1.299 -11.649 1.00 87.88 85 ASP A O 1
ATOM 697 N N . ILE A 1 86 ? 2.024 0.551 -9.778 1.00 88.31 86 ILE A N 1
ATOM 698 C CA . ILE A 1 86 ? 3.346 0.325 -10.380 1.00 88.31 86 ILE A CA 1
ATOM 699 C C . ILE A 1 86 ? 3.264 -0.731 -11.488 1.00 88.31 86 ILE A C 1
ATOM 701 O O . ILE A 1 86 ? 3.803 -0.533 -12.577 1.00 88.31 86 ILE A O 1
ATOM 705 N N . ASN A 1 87 ? 2.597 -1.857 -11.218 1.00 87.25 87 ASN A N 1
ATOM 706 C CA . ASN A 1 87 ? 2.443 -2.935 -12.191 1.00 87.25 87 ASN A CA 1
ATOM 707 C C . ASN A 1 87 ? 1.675 -2.460 -13.432 1.00 87.25 87 ASN A C 1
ATOM 709 O O . ASN A 1 87 ? 2.078 -2.754 -14.554 1.00 87.25 87 ASN A O 1
ATOM 713 N N . ASP A 1 88 ? 0.617 -1.677 -13.242 1.00 86.88 88 ASP A N 1
ATOM 714 C CA . ASP A 1 88 ? -0.175 -1.146 -14.349 1.00 86.88 88 ASP A CA 1
ATOM 715 C C . ASP A 1 88 ? 0.609 -0.129 -15.191 1.00 86.88 88 ASP A C 1
ATOM 717 O O . ASP A 1 88 ? 0.511 -0.151 -16.420 1.00 86.88 88 ASP A O 1
ATOM 721 N N . GLU A 1 89 ? 1.431 0.723 -14.566 1.00 86.50 89 GLU A N 1
ATOM 722 C CA . GLU A 1 89 ? 2.320 1.642 -15.288 1.00 86.50 89 GLU A CA 1
ATOM 723 C C . GLU A 1 89 ? 3.360 0.869 -16.106 1.00 86.50 89 GLU A C 1
ATOM 725 O O . GLU A 1 89 ? 3.520 1.137 -17.299 1.00 86.50 89 GLU A O 1
ATOM 730 N N . TYR A 1 90 ? 3.989 -0.160 -15.528 1.00 85.12 90 TYR A N 1
ATOM 731 C CA . TYR A 1 90 ? 4.892 -1.028 -16.283 1.00 85.12 90 TYR A CA 1
ATOM 732 C C . TYR A 1 90 ? 4.180 -1.697 -17.454 1.00 85.12 90 TYR A C 1
ATOM 734 O O . TYR A 1 90 ? 4.646 -1.581 -18.584 1.00 85.12 90 TYR A O 1
ATOM 742 N N . GLN A 1 91 ? 3.032 -2.335 -17.226 1.00 85.25 91 GLN A N 1
ATOM 743 C CA . GLN A 1 91 ? 2.273 -2.977 -18.299 1.00 85.25 91 GLN A CA 1
ATOM 744 C C . GLN A 1 91 ? 1.894 -1.992 -19.404 1.00 85.25 91 GLN A C 1
ATOM 746 O O . GLN A 1 91 ? 1.959 -2.350 -20.578 1.00 85.25 91 GLN A O 1
ATOM 751 N N . SER A 1 92 ? 1.544 -0.749 -19.057 1.00 83.88 92 SER A N 1
ATOM 752 C CA . SER A 1 92 ? 1.231 0.288 -20.041 1.00 83.88 92 SER A CA 1
ATOM 753 C C . SER A 1 92 ? 2.402 0.590 -20.982 1.00 83.88 92 SER A C 1
ATOM 755 O O . SER A 1 92 ? 2.180 0.681 -22.188 1.00 83.88 92 SER A O 1
ATOM 757 N N . ASN A 1 93 ? 3.637 0.614 -20.469 1.00 82.38 93 ASN A N 1
ATOM 758 C CA . ASN A 1 93 ? 4.846 0.878 -21.257 1.00 82.38 93 ASN A CA 1
ATOM 759 C C . ASN A 1 93 ? 5.165 -0.239 -22.266 1.00 82.38 93 ASN A C 1
ATOM 761 O O . ASN A 1 93 ? 5.813 0.013 -23.279 1.00 82.38 93 ASN A O 1
ATOM 765 N N . PHE A 1 94 ? 4.710 -1.472 -22.016 1.00 79.00 94 PHE A N 1
ATOM 766 C CA . PHE A 1 94 ? 4.971 -2.625 -22.889 1.00 79.00 94 PHE A CA 1
ATOM 767 C C . PHE A 1 94 ? 3.816 -2.959 -23.850 1.00 79.00 94 PHE A C 1
ATOM 769 O O . PHE A 1 94 ? 3.950 -3.883 -24.657 1.00 79.00 94 PHE A O 1
ATOM 776 N N . LYS A 1 95 ? 2.697 -2.215 -23.827 1.00 79.19 95 LYS A N 1
ATOM 777 C CA . LYS A 1 95 ? 1.529 -2.484 -24.693 1.00 79.19 95 LYS A CA 1
ATOM 778 C C . LYS A 1 95 ? 1.858 -2.457 -26.190 1.00 79.19 95 LYS A C 1
ATOM 780 O O . LYS A 1 95 ? 1.287 -3.240 -26.948 1.00 79.19 95 LYS A O 1
ATOM 785 N N . ASP A 1 96 ? 2.793 -1.612 -26.615 1.00 72.56 96 ASP A N 1
ATOM 786 C CA . ASP A 1 96 ? 3.128 -1.447 -28.036 1.00 72.56 96 ASP A CA 1
ATOM 787 C C . ASP A 1 96 ? 4.066 -2.535 -28.581 1.00 72.56 96 ASP A C 1
ATOM 789 O O . ASP A 1 96 ? 4.130 -2.758 -29.790 1.00 72.56 96 ASP A O 1
ATOM 793 N N . ILE A 1 97 ? 4.762 -3.270 -27.706 1.00 67.56 97 ILE A N 1
ATOM 794 C CA . ILE A 1 97 ? 5.709 -4.322 -28.111 1.00 67.56 97 ILE A CA 1
ATOM 795 C C . ILE A 1 97 ? 4.974 -5.582 -28.587 1.00 67.56 97 ILE A C 1
ATOM 797 O O . ILE A 1 97 ? 5.435 -6.248 -29.513 1.00 67.56 97 ILE A O 1
ATOM 801 N N . VAL A 1 98 ? 3.797 -5.873 -28.027 1.00 60.91 98 VAL A N 1
ATOM 802 C CA . VAL A 1 98 ? 2.997 -7.063 -28.375 1.00 60.91 98 VAL A CA 1
ATOM 803 C C . VAL A 1 98 ? 2.443 -6.992 -29.807 1.00 60.91 98 VAL A C 1
ATOM 805 O O . VAL A 1 98 ? 2.236 -8.025 -30.435 1.00 60.91 98 VAL A O 1
ATOM 808 N N . LYS A 1 99 ? 2.261 -5.789 -30.371 1.00 59.50 99 LYS A N 1
ATOM 809 C CA . LYS A 1 99 ? 1.685 -5.597 -31.716 1.00 59.50 99 LYS A CA 1
ATOM 810 C C . LYS A 1 99 ? 2.666 -5.809 -32.869 1.00 59.50 99 LYS A C 1
ATOM 812 O O . LYS A 1 99 ? 2.242 -5.828 -34.022 1.00 59.50 99 LYS A O 1
ATOM 817 N N . LYS A 1 100 ? 3.966 -5.983 -32.604 1.00 59.88 100 LYS A N 1
ATOM 818 C CA . LYS A 1 100 ? 4.906 -6.449 -33.632 1.00 59.88 100 LYS A CA 1
ATOM 819 C C . LYS A 1 100 ? 4.743 -7.955 -33.782 1.00 59.88 100 LYS A C 1
ATOM 821 O O . LYS A 1 100 ? 5.592 -8.730 -33.344 1.00 59.88 100 LYS A O 1
ATOM 826 N N . GLU A 1 101 ? 3.642 -8.365 -34.407 1.00 61.25 101 GLU A N 1
ATOM 827 C CA . GLU A 1 101 ? 3.536 -9.702 -34.972 1.00 61.25 101 GLU A CA 1
ATOM 828 C C . GLU A 1 101 ? 4.792 -9.928 -35.809 1.00 61.25 101 GLU A C 1
ATOM 830 O O . GLU A 1 101 ? 5.096 -9.183 -36.748 1.00 61.25 101 GLU A O 1
ATOM 835 N N . LYS A 1 102 ? 5.588 -10.921 -35.404 1.00 59.78 102 LYS A N 1
ATOM 836 C CA . LYS A 1 102 ? 6.696 -11.405 -36.213 1.00 59.78 102 LYS A CA 1
ATOM 837 C C . LYS A 1 102 ? 6.076 -11.696 -37.571 1.00 59.78 102 LYS A C 1
ATOM 839 O O . LYS A 1 102 ? 5.250 -12.599 -37.657 1.00 59.78 102 LYS A O 1
ATOM 844 N N . LYS A 1 103 ? 6.454 -10.948 -38.615 1.00 59.34 103 LYS A N 1
ATOM 845 C CA . LYS A 1 103 ? 6.281 -11.418 -39.989 1.00 59.34 103 LYS A CA 1
ATOM 846 C C . LYS A 1 103 ? 6.947 -12.782 -39.993 1.00 59.34 103 LYS A C 1
ATOM 848 O O . LYS A 1 103 ? 8.176 -12.858 -39.974 1.00 59.34 103 LYS A O 1
ATOM 853 N N . ILE A 1 104 ? 6.145 -13.835 -39.874 1.00 60.03 104 ILE A N 1
ATOM 854 C CA . ILE A 1 104 ? 6.600 -15.206 -40.000 1.00 60.03 104 ILE A CA 1
ATOM 855 C C . ILE A 1 104 ? 7.233 -15.187 -41.378 1.00 60.03 104 ILE A C 1
ATOM 857 O O . ILE A 1 104 ? 6.535 -14.994 -42.375 1.00 60.03 104 ILE A O 1
ATOM 861 N N . LYS A 1 105 ? 8.569 -15.228 -41.431 1.00 61.16 105 LYS A N 1
ATOM 862 C CA . LYS A 1 105 ? 9.259 -15.485 -42.684 1.00 61.16 105 LYS A CA 1
ATOM 863 C C . LYS A 1 105 ? 8.680 -16.824 -43.103 1.00 61.16 105 LYS A C 1
ATOM 865 O O . LYS A 1 105 ? 8.950 -17.825 -42.442 1.00 61.16 105 LYS A O 1
ATOM 870 N N . LYS A 1 106 ? 7.763 -16.805 -44.076 1.00 61.50 106 LYS A N 1
ATOM 871 C CA . LYS A 1 106 ? 7.240 -18.022 -44.685 1.00 61.50 106 LYS A CA 1
ATOM 872 C C . LYS A 1 106 ? 8.477 -18.857 -44.991 1.00 61.50 106 LYS A C 1
ATOM 874 O O . LYS A 1 106 ? 9.422 -18.318 -45.569 1.00 61.50 106 LYS A O 1
ATOM 879 N N . PHE A 1 107 ? 8.517 -20.094 -44.505 1.00 58.59 107 PHE A N 1
ATOM 880 C CA . PHE A 1 107 ? 9.532 -21.038 -44.948 1.00 58.59 107 PHE A CA 1
ATOM 881 C C . PHE A 1 107 ? 9.432 -21.057 -46.472 1.00 58.59 107 PHE A C 1
ATOM 883 O O . PHE A 1 107 ? 8.396 -21.438 -47.013 1.00 58.59 107 PHE A O 1
ATOM 890 N N . VAL A 1 108 ? 10.439 -20.495 -47.135 1.00 59.84 108 VAL A N 1
ATOM 891 C CA . VAL A 1 108 ? 10.484 -20.436 -48.592 1.00 59.84 108 VAL A CA 1
ATOM 892 C C . VAL A 1 108 ? 10.652 -21.878 -49.051 1.00 59.84 108 VAL A C 1
ATOM 894 O O . VAL A 1 108 ? 11.591 -22.551 -48.622 1.00 59.84 108 VAL A O 1
ATOM 897 N N . SER A 1 109 ? 9.696 -22.379 -49.834 1.00 62.44 109 SER A N 1
ATOM 898 C CA . SER A 1 109 ? 9.801 -23.709 -50.427 1.00 62.44 109 SER A CA 1
ATOM 899 C C . SER A 1 109 ? 10.973 -23.710 -51.406 1.00 62.44 109 SER A C 1
ATOM 901 O O . SER A 1 109 ? 11.163 -22.745 -52.146 1.00 62.44 109 SER A O 1
ATOM 903 N N . PHE A 1 110 ? 11.750 -24.796 -51.441 1.00 58.81 110 PHE A N 1
ATOM 904 C CA . PHE A 1 110 ? 12.894 -24.963 -52.351 1.00 58.81 110 PHE A CA 1
ATOM 905 C C . PHE A 1 110 ? 12.520 -24.787 -53.836 1.00 58.81 110 PHE A C 1
ATOM 907 O O . PHE A 1 110 ? 13.384 -24.550 -54.678 1.00 58.81 110 PHE A O 1
ATOM 914 N N . GLU A 1 111 ? 11.234 -24.907 -54.164 1.00 63.12 111 GLU A N 1
ATOM 915 C CA . GLU A 1 111 ? 10.714 -24.763 -55.521 1.00 63.12 111 GLU A CA 1
ATOM 916 C C . GLU A 1 111 ? 10.578 -23.308 -55.982 1.00 63.12 111 GLU A C 1
ATOM 918 O O . GLU A 1 111 ? 10.752 -23.054 -57.174 1.00 63.12 111 GLU A O 1
ATOM 923 N N . ASP A 1 112 ? 10.364 -22.359 -55.065 1.00 62.53 112 ASP A N 1
ATOM 924 C CA . ASP A 1 112 ? 10.095 -20.952 -55.403 1.00 62.53 112 ASP A CA 1
ATOM 925 C C . ASP A 1 112 ? 11.370 -20.161 -55.765 1.00 62.53 112 ASP A C 1
ATOM 927 O O . ASP A 1 112 ? 11.299 -19.155 -56.468 1.00 62.53 112 ASP A O 1
ATOM 931 N N . ASP A 1 113 ? 12.551 -20.619 -55.331 1.00 64.25 113 ASP A N 1
ATOM 932 C CA . ASP A 1 113 ? 13.836 -19.915 -55.500 1.00 64.25 113 ASP A CA 1
ATOM 933 C C . ASP A 1 113 ? 14.833 -20.662 -56.422 1.00 64.25 113 ASP A C 1
ATOM 935 O O . ASP A 1 113 ? 16.014 -20.309 -56.463 1.00 64.25 113 ASP A O 1
ATOM 939 N N . LYS A 1 114 ? 14.391 -21.655 -57.219 1.00 68.94 114 LYS A N 1
ATOM 940 C CA . LYS A 1 114 ? 15.267 -22.446 -58.125 1.00 68.94 114 LYS A CA 1
ATOM 941 C C . LYS A 1 114 ? 16.182 -21.582 -59.004 1.00 68.94 114 LYS A C 1
ATOM 943 O O . LYS A 1 114 ? 17.348 -21.916 -59.196 1.00 68.94 114 LYS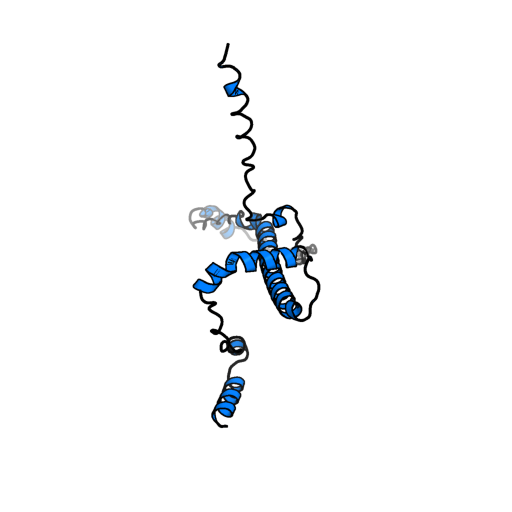 A O 1
ATOM 948 N N . ASN A 1 115 ? 15.678 -20.446 -59.486 1.00 69.56 115 ASN A N 1
ATOM 949 C CA . ASN A 1 115 ? 16.454 -19.526 -60.319 1.00 69.56 115 ASN A CA 1
ATOM 950 C C . ASN A 1 115 ? 17.551 -18.795 -59.529 1.00 69.56 115 ASN A C 1
ATOM 952 O O . ASN A 1 115 ? 18.665 -18.687 -60.028 1.00 69.56 115 ASN A O 1
ATOM 956 N N . LYS A 1 116 ? 17.286 -18.373 -58.284 1.00 72.25 116 LYS A N 1
ATOM 957 C CA . LYS A 1 116 ? 18.319 -17.788 -57.409 1.00 72.25 116 LYS A CA 1
ATOM 958 C C . LYS A 1 116 ? 19.355 -18.816 -56.983 1.00 72.25 116 LYS A C 1
ATOM 960 O O . LYS A 1 116 ? 20.531 -18.491 -56.890 1.00 72.25 116 LYS A O 1
ATOM 965 N N . ILE A 1 117 ? 18.921 -20.047 -56.710 1.00 72.94 117 ILE A N 1
ATOM 966 C CA . ILE A 1 117 ? 19.828 -21.139 -56.348 1.00 72.94 117 ILE A CA 1
ATOM 967 C C . ILE A 1 117 ? 20.785 -21.405 -57.512 1.00 72.94 117 ILE A C 1
ATOM 969 O O . ILE A 1 117 ? 21.990 -21.436 -57.293 1.00 72.94 117 ILE A O 1
ATOM 973 N N . ASN A 1 118 ? 20.275 -21.500 -58.743 1.00 76.06 118 ASN A N 1
ATOM 974 C CA . ASN A 1 118 ? 21.113 -21.646 -59.934 1.00 76.06 118 ASN A CA 1
ATOM 975 C C . ASN A 1 118 ? 22.043 -20.443 -60.146 1.00 76.06 118 ASN A C 1
ATOM 977 O O . ASN A 1 118 ? 23.214 -20.628 -60.456 1.00 76.06 118 ASN A O 1
ATOM 981 N N . GLU A 1 119 ? 21.561 -19.219 -59.940 1.00 76.31 119 GLU A N 1
ATOM 982 C CA . GLU A 1 119 ? 22.385 -18.016 -60.078 1.00 76.31 119 GLU A CA 1
ATOM 983 C C . GLU A 1 119 ? 23.536 -17.968 -59.059 1.00 76.31 119 GLU A C 1
ATOM 985 O O . GLU A 1 119 ? 24.613 -17.486 -59.386 1.00 76.31 119 GLU A O 1
ATOM 990 N N . ILE A 1 120 ? 23.346 -18.503 -57.847 1.00 73.50 120 ILE A N 1
ATOM 991 C CA . ILE A 1 120 ? 24.409 -18.644 -56.838 1.00 73.50 120 ILE A CA 1
ATOM 992 C C . ILE A 1 120 ? 25.357 -19.796 -57.196 1.00 73.50 120 ILE A C 1
ATOM 994 O O . ILE A 1 120 ? 26.567 -19.654 -57.047 1.00 73.50 120 ILE A O 1
ATOM 998 N N . LEU A 1 121 ? 24.818 -20.923 -57.671 1.00 76.25 121 LEU A N 1
ATOM 999 C CA . LEU A 1 121 ? 25.581 -22.142 -57.951 1.00 76.25 121 LEU A CA 1
ATOM 1000 C C . LEU A 1 121 ? 26.502 -22.002 -59.172 1.00 76.25 121 LEU A C 1
ATOM 1002 O O . LEU A 1 121 ? 27.576 -22.593 -59.200 1.00 76.25 121 LEU A O 1
ATOM 1006 N N . PHE A 1 122 ? 26.081 -21.225 -60.173 1.00 79.06 122 PHE A N 1
ATOM 1007 C CA . PHE A 1 122 ? 26.808 -21.025 -61.431 1.00 79.06 122 PHE A CA 1
ATOM 1008 C C . PHE A 1 122 ? 27.472 -19.648 -61.536 1.00 79.06 122 PHE A C 1
ATOM 1010 O O . PHE A 1 122 ? 27.905 -19.248 -62.617 1.00 79.06 122 PHE A O 1
ATOM 1017 N N . LYS A 1 123 ? 27.559 -18.900 -60.430 1.00 77.75 123 LYS A N 1
ATOM 1018 C CA . LYS A 1 123 ? 28.263 -17.621 -60.421 1.00 77.75 123 LYS A CA 1
ATOM 1019 C C . LYS A 1 123 ? 29.763 -17.861 -60.541 1.00 77.75 123 LYS A C 1
ATOM 1021 O O . LYS A 1 123 ? 30.363 -18.480 -59.670 1.00 77.75 123 LYS A O 1
ATOM 1026 N N . GLU A 1 124 ? 30.376 -17.319 -61.586 1.00 72.50 124 GLU A N 1
ATOM 1027 C CA . GLU A 1 124 ? 31.831 -17.316 -61.714 1.00 72.50 124 GLU A CA 1
ATOM 1028 C C . GLU A 1 124 ? 32.449 -16.479 -60.582 1.00 72.50 124 GLU A C 1
ATOM 1030 O O . GLU A 1 124 ? 32.217 -15.268 -60.461 1.00 72.50 124 GLU A O 1
ATOM 1035 N N . GLU A 1 125 ? 33.217 -17.139 -59.717 1.00 66.38 125 GLU A N 1
ATOM 1036 C CA . GLU A 1 125 ? 33.958 -16.475 -58.653 1.00 66.38 125 GLU A CA 1
ATOM 1037 C C . GLU A 1 125 ? 35.143 -15.719 -59.258 1.00 66.38 125 GLU A C 1
ATOM 1039 O O . GLU A 1 125 ? 36.043 -16.292 -59.874 1.00 66.38 125 GLU A O 1
ATOM 1044 N N . LYS A 1 126 ? 35.158 -14.395 -59.081 1.00 70.38 126 LYS A N 1
ATOM 1045 C CA . LYS A 1 126 ? 36.332 -13.586 -59.413 1.00 70.38 126 LYS A CA 1
ATOM 1046 C C . LYS A 1 126 ? 37.456 -13.973 -58.459 1.00 70.38 126 LYS A C 1
ATOM 1048 O O . LYS A 1 126 ? 37.267 -13.900 -57.247 1.00 70.38 126 LYS A O 1
ATOM 1053 N N . ILE A 1 127 ? 38.614 -14.339 -59.005 1.00 70.38 127 ILE A N 1
ATOM 1054 C CA . ILE A 1 127 ? 39.811 -14.666 -58.223 1.00 70.38 127 ILE A CA 1
ATOM 1055 C C . ILE A 1 127 ? 40.156 -13.440 -57.362 1.00 70.38 127 ILE A C 1
ATOM 1057 O O . ILE A 1 127 ? 40.434 -12.374 -57.921 1.00 70.38 127 ILE A O 1
ATOM 1061 N N . PRO A 1 128 ? 40.098 -13.537 -56.024 1.00 65.00 128 PRO A N 1
ATOM 1062 C CA . PRO A 1 128 ? 40.336 -12.389 -55.167 1.00 65.00 128 PRO A CA 1
ATOM 1063 C C . PRO A 1 128 ? 41.820 -12.008 -55.217 1.00 65.00 128 PRO A C 1
ATOM 1065 O O . PRO A 1 128 ? 42.699 -12.796 -54.874 1.00 65.00 128 PRO A O 1
ATOM 1068 N N . THR A 1 129 ? 42.115 -10.784 -55.648 1.00 70.19 129 THR A N 1
ATOM 1069 C CA . THR A 1 129 ? 43.449 -10.172 -55.526 1.00 70.19 129 THR A CA 1
ATOM 1070 C C . THR A 1 129 ? 43.678 -9.722 -54.077 1.00 70.19 129 THR A C 1
ATOM 1072 O O . THR A 1 129 ? 42.701 -9.481 -53.365 1.00 70.19 129 THR A O 1
ATOM 1075 N N . LEU A 1 130 ? 44.938 -9.565 -53.635 1.00 67.88 130 LEU A N 1
ATOM 1076 C CA . LEU A 1 130 ? 45.306 -9.204 -52.248 1.00 67.88 130 LEU A CA 1
ATOM 1077 C C . LEU A 1 130 ? 44.504 -8.011 -51.679 1.00 67.88 130 LEU A C 1
ATOM 1079 O O . LEU A 1 130 ? 44.116 -8.026 -50.513 1.00 67.88 130 LEU A O 1
ATOM 1083 N N . ASP A 1 131 ? 44.186 -7.029 -52.525 1.00 61.22 131 ASP A N 1
ATOM 1084 C CA . ASP A 1 131 ? 43.410 -5.830 -52.174 1.00 61.22 131 ASP A CA 1
ATOM 1085 C C . ASP A 1 131 ? 41.950 -6.118 -51.776 1.00 61.22 131 ASP A C 1
ATOM 1087 O O . ASP A 1 131 ? 41.316 -5.320 -51.088 1.00 61.22 131 ASP A O 1
ATOM 1091 N N . THR A 1 132 ? 41.415 -7.279 -52.159 1.00 62.66 132 THR A N 1
ATOM 1092 C CA . THR A 1 132 ? 40.034 -7.707 -51.869 1.00 62.66 132 THR A CA 1
ATOM 1093 C C . THR A 1 132 ? 39.916 -8.420 -50.518 1.00 62.66 132 THR A C 1
ATOM 1095 O O . THR A 1 132 ? 38.825 -8.511 -49.962 1.00 62.66 132 THR A O 1
ATOM 1098 N N . PHE A 1 133 ? 41.030 -8.915 -49.964 1.00 60.94 133 PHE A N 1
ATOM 1099 C CA . PHE A 1 133 ? 41.049 -9.659 -48.698 1.00 60.94 133 PHE A CA 1
ATOM 1100 C C . PHE A 1 133 ? 40.992 -8.763 -47.459 1.00 60.94 133 PHE A C 1
ATOM 1102 O O . PHE A 1 133 ? 40.708 -9.240 -46.361 1.00 60.94 133 PHE A O 1
ATOM 1109 N N . VAL A 1 134 ? 41.250 -7.465 -47.617 1.00 65.81 134 VAL A N 1
ATOM 1110 C CA . VAL A 1 134 ? 41.263 -6.510 -46.507 1.00 65.81 134 VAL A CA 1
ATOM 1111 C C . VAL A 1 134 ? 40.114 -5.525 -46.670 1.00 65.81 134 VAL A C 1
ATOM 1113 O O . VAL A 1 134 ? 40.292 -4.347 -46.977 1.00 65.81 134 VAL A O 1
ATOM 1116 N N . THR A 1 135 ? 38.895 -5.987 -46.407 1.00 65.00 135 THR A N 1
ATOM 1117 C CA . THR A 1 135 ? 37.782 -5.070 -46.155 1.00 65.00 135 THR A CA 1
ATOM 1118 C C . THR A 1 135 ? 37.962 -4.456 -44.769 1.00 65.00 135 THR A C 1
ATOM 1120 O O . THR A 1 135 ? 37.675 -5.091 -43.755 1.00 65.00 135 THR A O 1
ATOM 1123 N N . LYS A 1 136 ? 38.438 -3.205 -44.704 1.00 65.50 136 LYS A N 1
ATOM 1124 C CA . LYS A 1 136 ? 38.394 -2.400 -43.473 1.00 65.50 136 LYS A CA 1
ATOM 1125 C C . LYS A 1 136 ? 36.937 -2.073 -43.153 1.00 65.50 136 LYS A C 1
ATOM 1127 O O . LYS A 1 136 ? 36.410 -1.051 -43.589 1.00 65.50 136 LYS A O 1
ATOM 1132 N N . ILE A 1 137 ? 36.287 -2.948 -42.394 1.00 66.94 137 ILE A N 1
ATOM 1133 C CA . ILE A 1 137 ? 34.975 -2.671 -41.819 1.00 66.94 137 ILE A CA 1
ATOM 1134 C C . ILE A 1 137 ? 35.207 -1.613 -40.740 1.00 66.94 137 ILE A C 1
ATOM 1136 O O . ILE A 1 137 ? 35.676 -1.916 -39.647 1.00 66.94 137 ILE A O 1
ATOM 1140 N N . LYS A 1 138 ? 34.926 -0.347 -41.059 1.00 66.75 138 LYS A N 1
ATOM 1141 C CA . LYS A 1 138 ? 34.714 0.667 -40.026 1.00 66.75 138 LYS A CA 1
ATOM 1142 C C . LYS A 1 138 ? 33.405 0.284 -39.348 1.00 66.75 138 LYS A C 1
ATOM 1144 O O . LYS A 1 138 ? 32.338 0.640 -39.841 1.00 66.75 138 LYS A O 1
ATOM 1149 N N . THR A 1 139 ? 33.474 -0.516 -38.290 1.00 65.00 139 THR A N 1
ATOM 1150 C CA . THR A 1 139 ? 32.327 -0.718 -37.411 1.00 65.00 139 THR A CA 1
ATOM 1151 C C . THR A 1 139 ? 31.992 0.658 -36.859 1.00 65.00 139 THR A C 1
ATOM 1153 O O . THR A 1 139 ? 32.767 1.216 -36.087 1.00 65.00 139 THR A O 1
ATOM 1156 N N . ALA A 1 140 ? 30.907 1.264 -37.342 1.00 70.06 140 ALA A N 1
ATOM 1157 C CA . ALA A 1 140 ? 30.345 2.409 -36.652 1.00 70.06 140 ALA A CA 1
ATOM 1158 C C . ALA A 1 140 ? 30.066 1.944 -35.223 1.00 70.06 140 ALA A C 1
ATOM 1160 O O . ALA A 1 140 ? 29.524 0.851 -35.052 1.00 70.06 140 ALA A O 1
ATOM 1161 N N . ASP A 1 141 ? 30.481 2.724 -34.227 1.00 69.62 141 ASP A N 1
ATOM 1162 C CA . ASP A 1 141 ? 30.176 2.414 -32.836 1.00 69.62 141 ASP A CA 1
ATOM 1163 C C . ASP A 1 141 ? 28.652 2.384 -32.699 1.00 69.62 141 ASP A C 1
ATOM 1165 O O . ASP A 1 141 ? 27.983 3.422 -32.655 1.00 69.62 141 ASP A O 1
ATOM 1169 N N . GLU A 1 142 ? 28.079 1.181 -32.721 1.00 73.62 142 GLU A N 1
ATOM 1170 C CA . GLU A 1 142 ? 26.664 0.995 -32.464 1.00 73.62 142 GLU A CA 1
ATOM 1171 C C . GLU A 1 142 ? 26.428 1.494 -31.044 1.00 73.62 142 GLU A C 1
ATOM 1173 O O . GLU A 1 142 ? 27.003 0.981 -30.082 1.00 73.62 142 GLU A O 1
ATOM 1178 N N . GLN A 1 143 ? 25.615 2.541 -30.902 1.00 76.00 143 GLN A N 1
ATOM 1179 C CA . GLN A 1 143 ? 25.236 3.026 -29.585 1.00 76.00 143 GLN A CA 1
ATOM 1180 C C . GLN A 1 143 ? 24.439 1.919 -28.898 1.00 76.00 143 GLN A C 1
ATOM 1182 O O . GLN A 1 143 ? 23.251 1.731 -29.161 1.00 76.00 143 GLN A O 1
ATOM 1187 N N . ILE A 1 144 ? 25.107 1.168 -28.026 1.00 78.69 144 ILE A N 1
ATOM 1188 C CA . ILE A 1 144 ? 24.481 0.150 -27.194 1.00 78.69 144 ILE A CA 1
ATOM 1189 C C . ILE A 1 144 ? 23.492 0.883 -26.284 1.00 78.69 144 ILE A C 1
ATOM 1191 O O . ILE A 1 144 ? 23.879 1.572 -25.339 1.00 78.69 144 ILE A O 1
ATOM 1195 N N . ILE A 1 145 ? 22.197 0.774 -26.585 1.00 79.38 145 ILE A N 1
ATOM 1196 C CA . ILE A 1 145 ? 21.143 1.354 -25.751 1.00 79.38 145 ILE A CA 1
ATOM 1197 C C . ILE A 1 145 ? 21.033 0.491 -24.496 1.00 79.38 145 ILE A C 1
ATOM 1199 O O . ILE A 1 145 ? 20.395 -0.561 -24.488 1.00 79.38 145 ILE A O 1
ATOM 1203 N N . ILE A 1 146 ? 21.679 0.941 -23.425 1.00 79.62 146 ILE A N 1
ATOM 1204 C CA . ILE A 1 146 ? 21.595 0.295 -22.116 1.00 79.62 146 ILE A CA 1
ATOM 1205 C C . ILE A 1 146 ? 20.190 0.547 -21.540 1.00 79.62 146 ILE A C 1
ATOM 1207 O O . ILE A 1 146 ? 19.689 1.678 -21.625 1.00 79.62 146 ILE A O 1
ATOM 1211 N N . PRO A 1 147 ? 19.533 -0.463 -20.939 1.00 80.31 147 PRO A N 1
ATOM 1212 C CA . PRO A 1 147 ? 18.255 -0.266 -20.268 1.00 80.31 147 PRO A CA 1
ATOM 1213 C C . PRO A 1 147 ? 18.381 0.783 -19.157 1.00 80.31 147 PRO A C 1
ATOM 1215 O O . PRO A 1 147 ? 19.242 0.691 -18.282 1.00 80.31 147 PRO A O 1
ATOM 1218 N N . LYS A 1 148 ? 17.496 1.781 -19.187 1.00 80.06 148 LYS A N 1
ATOM 1219 C CA . LYS A 1 148 ? 17.420 2.836 -18.171 1.00 80.06 148 LYS A CA 1
ATOM 1220 C C . LYS A 1 148 ? 16.346 2.490 -17.148 1.00 80.06 148 LYS A C 1
ATOM 1222 O O . LYS A 1 148 ? 15.258 2.048 -17.510 1.00 80.06 148 LYS A O 1
ATOM 1227 N N . GLN A 1 149 ? 16.636 2.721 -15.871 1.00 77.94 149 GLN A N 1
ATOM 1228 C CA . GLN A 1 149 ? 15.634 2.604 -14.816 1.00 77.94 149 GLN A CA 1
ATOM 1229 C C . GLN A 1 149 ? 14.699 3.817 -14.865 1.00 77.94 149 GLN A C 1
ATOM 1231 O O . GLN A 1 149 ? 15.152 4.958 -14.797 1.00 77.94 149 GLN A O 1
ATOM 1236 N N . THR A 1 150 ? 13.394 3.575 -14.975 1.00 75.38 150 THR A N 1
ATOM 1237 C CA . THR A 1 150 ? 12.361 4.613 -14.871 1.00 75.38 150 THR A CA 1
ATOM 1238 C C . THR A 1 150 ? 11.667 4.504 -13.520 1.00 75.38 150 THR A C 1
ATOM 1240 O O . THR A 1 150 ? 11.216 3.416 -13.155 1.00 75.38 150 THR A O 1
ATOM 1243 N N . ILE A 1 151 ? 11.551 5.619 -12.796 1.00 77.44 151 ILE A N 1
ATOM 1244 C CA . ILE A 1 151 ? 10.763 5.688 -11.561 1.00 77.44 151 ILE A CA 1
ATOM 1245 C C . ILE A 1 151 ? 9.301 5.971 -11.952 1.00 77.44 151 ILE A C 1
ATOM 1247 O O . ILE A 1 151 ? 9.035 7.046 -12.493 1.00 77.44 151 ILE A O 1
ATOM 1251 N N . PRO A 1 152 ? 8.366 5.031 -11.720 1.00 74.44 152 PRO A N 1
ATOM 1252 C CA . PRO A 1 152 ? 6.955 5.205 -12.063 1.00 74.44 152 PRO A CA 1
ATOM 1253 C C . PRO A 1 152 ? 6.306 6.348 -11.264 1.00 74.44 152 PRO A C 1
ATOM 1255 O O . PRO A 1 152 ? 6.519 6.467 -10.052 1.00 74.44 152 PRO A O 1
ATOM 1258 N N . ASN A 1 153 ? 5.500 7.191 -11.923 1.00 79.31 153 ASN A N 1
ATOM 1259 C CA . ASN A 1 153 ? 4.758 8.265 -11.256 1.00 79.31 153 ASN A CA 1
ATOM 1260 C C . ASN A 1 153 ? 3.359 7.789 -10.836 1.00 79.31 153 ASN A C 1
ATOM 1262 O O . ASN A 1 153 ? 2.391 7.884 -11.596 1.00 79.31 153 ASN A O 1
ATOM 1266 N N . ILE A 1 154 ? 3.264 7.354 -9.579 1.00 77.62 154 ILE A N 1
ATOM 1267 C CA . ILE A 1 154 ? 2.079 6.718 -8.985 1.00 77.62 154 ILE A CA 1
ATOM 1268 C C . ILE A 1 154 ? 1.032 7.747 -8.507 1.00 77.62 154 ILE A C 1
ATOM 1270 O O . ILE A 1 154 ? -0.154 7.427 -8.415 1.00 77.62 154 ILE A O 1
ATOM 1274 N N . TYR A 1 155 ? 1.420 8.999 -8.238 1.00 79.31 155 TYR A N 1
ATOM 1275 C CA . TYR A 1 155 ? 0.558 10.021 -7.615 1.00 79.31 155 TYR A CA 1
ATOM 1276 C C . TYR A 1 155 ? -0.336 10.774 -8.617 1.00 79.31 155 TYR A C 1
ATOM 1278 O O . TYR A 1 155 ? -0.502 11.991 -8.539 1.00 79.31 155 TYR A O 1
ATOM 1286 N N . ARG A 1 156 ? -0.935 10.057 -9.572 1.00 81.25 156 ARG A N 1
ATOM 1287 C CA . ARG A 1 156 ? -1.870 10.632 -10.552 1.00 81.25 156 ARG A CA 1
ATOM 1288 C C . ARG A 1 156 ? -3.282 10.718 -9.970 1.00 81.25 156 ARG A C 1
ATOM 1290 O O . ARG A 1 156 ? -3.709 9.857 -9.200 1.00 81.25 156 ARG A O 1
ATOM 1297 N N . SER A 1 157 ? -4.041 11.740 -10.367 1.00 78.25 157 SER A N 1
ATOM 1298 C CA . SER A 1 157 ? -5.436 11.940 -9.931 1.00 78.25 157 SER A CA 1
ATOM 1299 C C . SER A 1 157 ? -6.350 10.759 -10.290 1.00 78.25 157 SER A C 1
ATOM 1301 O O . SER A 1 157 ? -7.287 10.457 -9.550 1.00 78.25 157 SER A O 1
ATOM 1303 N N . GLU A 1 158 ? -6.042 10.062 -11.382 1.00 80.19 158 GLU A N 1
ATOM 1304 C CA . GLU A 1 158 ? -6.741 8.867 -11.867 1.00 80.19 158 GLU A CA 1
ATOM 1305 C C . GLU A 1 158 ? -6.615 7.686 -10.893 1.00 80.19 158 GLU A C 1
ATOM 1307 O O . GLU A 1 158 ? -7.617 7.048 -10.555 1.00 80.19 158 GLU A O 1
ATOM 1312 N N . ASN A 1 159 ? -5.415 7.460 -10.347 1.00 80.69 159 ASN A N 1
ATOM 1313 C CA . ASN A 1 159 ? -5.144 6.369 -9.405 1.00 80.69 159 ASN A CA 1
ATOM 1314 C C . ASN A 1 159 ? -5.888 6.562 -8.072 1.00 80.69 159 ASN A C 1
ATOM 1316 O O . ASN A 1 159 ? -6.270 5.593 -7.421 1.00 80.69 159 ASN A O 1
ATOM 1320 N N . ARG A 1 160 ? -6.210 7.810 -7.695 1.00 81.25 160 ARG A N 1
ATOM 1321 C CA . ARG A 1 160 ? -6.914 8.134 -6.438 1.00 81.25 160 ARG A CA 1
ATOM 1322 C C . ARG A 1 160 ? -8.323 7.538 -6.343 1.00 81.25 160 ARG A C 1
ATOM 1324 O O . ARG A 1 160 ? -8.807 7.292 -5.241 1.00 81.25 160 ARG A O 1
ATOM 1331 N N . ARG A 1 161 ? -9.026 7.377 -7.468 1.00 76.06 161 ARG A N 1
ATOM 1332 C CA . ARG A 1 161 ? -10.430 6.911 -7.504 1.00 76.06 161 ARG A CA 1
ATOM 1333 C C . ARG A 1 161 ? -10.620 5.601 -8.260 1.00 76.06 161 ARG A C 1
ATOM 1335 O O . ARG A 1 161 ? -11.757 5.211 -8.5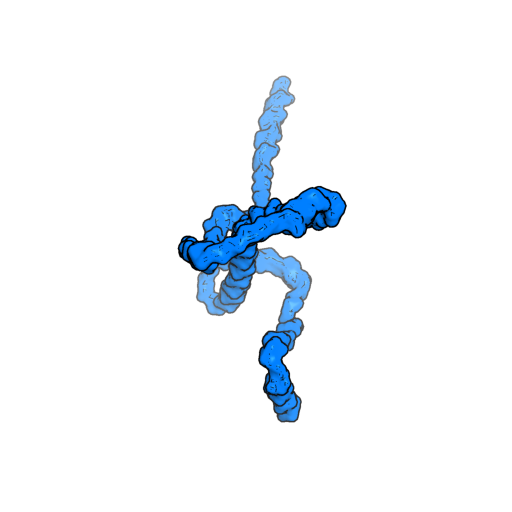34 1.00 76.06 161 ARG A O 1
ATOM 1342 N N . LYS A 1 162 ? -9.526 4.920 -8.582 1.00 78.75 162 LYS A N 1
ATOM 1343 C CA . LYS A 1 162 ? -9.539 3.635 -9.273 1.00 78.75 162 LYS A CA 1
ATOM 1344 C C . LYS A 1 162 ? -10.425 2.640 -8.517 1.00 78.75 162 LYS A C 1
ATOM 1346 O O . LYS A 1 162 ? -10.327 2.507 -7.302 1.00 78.75 162 LYS A O 1
ATOM 1351 N N . ASN A 1 163 ? -11.336 1.985 -9.236 1.00 71.25 163 ASN A N 1
ATOM 1352 C CA . ASN A 1 163 ? -12.309 1.020 -8.701 1.00 71.25 163 ASN A CA 1
ATOM 1353 C C . ASN A 1 163 ? -13.333 1.561 -7.675 1.00 71.25 163 ASN A C 1
ATOM 1355 O O . ASN A 1 163 ? -14.085 0.776 -7.097 1.00 71.25 163 ASN A O 1
ATOM 1359 N N . ILE A 1 164 ? -13.442 2.881 -7.476 1.00 78.94 164 ILE A N 1
ATOM 1360 C CA . ILE A 1 164 ? -14.472 3.481 -6.614 1.00 78.94 164 ILE A CA 1
ATOM 1361 C C . ILE A 1 164 ? -15.636 3.966 -7.484 1.00 78.94 164 ILE A C 1
ATOM 1363 O O . ILE A 1 164 ? -15.497 4.900 -8.276 1.00 78.94 164 ILE A O 1
ATOM 1367 N N . LYS A 1 165 ? -16.819 3.355 -7.323 1.00 74.81 165 LYS A N 1
ATOM 1368 C CA . LYS A 1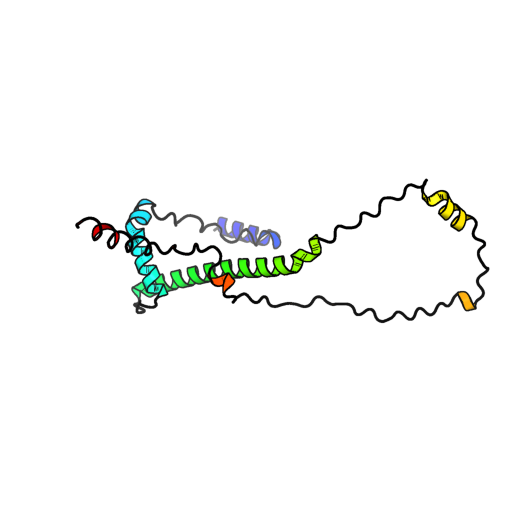 165 ? -18.042 3.808 -8.005 1.00 74.81 165 LYS A CA 1
ATOM 1369 C C . LYS A 1 165 ? -18.362 5.243 -7.577 1.00 74.81 165 LYS A C 1
ATOM 1371 O O . LYS A 1 165 ? -18.501 5.523 -6.386 1.00 74.81 165 LYS A O 1
ATOM 1376 N N . LYS A 1 166 ? -18.512 6.154 -8.543 1.00 73.56 166 LYS A N 1
ATOM 1377 C CA . LYS A 1 166 ? -19.015 7.506 -8.265 1.00 73.56 166 LYS A CA 1
ATOM 1378 C C . LYS A 1 166 ? -20.424 7.384 -7.679 1.00 73.56 166 LYS A C 1
ATOM 1380 O O . LYS A 1 166 ? -21.276 6.704 -8.250 1.00 73.56 166 LYS A O 1
ATOM 1385 N N . LYS A 1 167 ? -20.667 8.030 -6.536 1.00 69.38 167 LYS A N 1
ATOM 1386 C CA . LYS A 1 167 ? -22.010 8.123 -5.957 1.00 69.38 167 LYS A CA 1
ATOM 1387 C C . LYS A 1 167 ? -22.878 8.910 -6.942 1.00 69.38 167 LYS A C 1
ATOM 1389 O O . LYS A 1 167 ? -22.557 10.053 -7.249 1.00 69.38 167 LYS A O 1
ATOM 1394 N N . GLN A 1 168 ? -23.926 8.286 -7.471 1.00 68.44 168 GLN A N 1
ATOM 1395 C CA . GLN A 1 168 ? -24.914 8.986 -8.287 1.00 68.44 168 GLN A CA 1
ATOM 1396 C C . GLN A 1 168 ? -25.667 9.972 -7.384 1.00 68.44 168 GLN A C 1
ATOM 1398 O O . GLN A 1 168 ? -26.139 9.597 -6.306 1.00 68.44 168 GLN A O 1
ATOM 1403 N N . ASN A 1 169 ? -25.743 11.236 -7.796 1.00 61.50 169 ASN A N 1
ATOM 1404 C CA . ASN A 1 169 ? -26.510 12.256 -7.090 1.00 61.50 169 ASN A CA 1
ATOM 1405 C C . ASN A 1 169 ? -28.003 11.939 -7.254 1.00 61.50 169 ASN A C 1
ATOM 1407 O O . ASN A 1 169 ? -28.562 12.154 -8.320 1.00 61.50 169 ASN A O 1
ATOM 1411 N N . LYS A 1 170 ? -28.659 11.438 -6.202 1.00 58.12 170 LYS A N 1
ATOM 1412 C CA . LYS A 1 170 ? -30.113 11.173 -6.172 1.00 58.12 170 LYS A CA 1
ATOM 1413 C C . LYS A 1 170 ? -30.978 12.439 -5.991 1.00 58.12 170 LYS A C 1
ATOM 1415 O O . LYS A 1 170 ? -32.151 12.326 -5.672 1.00 58.12 170 LYS A O 1
ATOM 1420 N N . ILE A 1 171 ? -30.410 13.639 -6.124 1.00 58.16 171 ILE A N 1
ATOM 1421 C CA . ILE A 1 171 ? -31.064 14.887 -5.682 1.00 58.16 171 ILE A CA 1
ATOM 1422 C C . ILE A 1 171 ? -31.883 15.552 -6.807 1.00 58.16 171 ILE A C 1
ATOM 1424 O O . ILE A 1 171 ? -32.786 16.326 -6.521 1.00 58.16 171 ILE A O 1
ATOM 1428 N N . SER A 1 172 ? -31.663 15.215 -8.082 1.00 49.88 172 SER A N 1
ATOM 1429 C CA . SER A 1 172 ? -32.352 15.892 -9.195 1.00 49.88 172 SER A CA 1
ATOM 1430 C C . SER A 1 172 ? -33.786 15.418 -9.474 1.00 49.88 172 SER A C 1
ATOM 1432 O O . SER A 1 172 ? -34.389 15.915 -10.416 1.00 49.88 172 SER A O 1
ATOM 1434 N N . SER A 1 173 ? -34.342 14.463 -8.715 1.00 47.47 173 SER A N 1
ATOM 1435 C CA . SER A 1 173 ? -35.722 13.985 -8.931 1.00 47.47 173 SER A CA 1
ATOM 1436 C C . SER A 1 173 ? -36.734 14.467 -7.891 1.00 47.47 173 SER A C 1
ATOM 1438 O O . SER A 1 173 ? -37.923 14.334 -8.131 1.00 47.47 173 SER A O 1
ATOM 1440 N N . LEU A 1 174 ? -36.295 15.029 -6.758 1.00 47.72 174 LEU A N 1
ATOM 1441 C CA . LEU A 1 174 ? -37.206 15.509 -5.706 1.00 47.72 174 LEU A CA 1
ATOM 1442 C C . LEU A 1 174 ? -37.769 16.910 -5.993 1.00 47.72 174 LEU A C 1
ATOM 1444 O O . LEU A 1 174 ? -38.845 17.236 -5.513 1.00 47.72 174 LEU A O 1
ATOM 1448 N N . TYR A 1 175 ? -37.095 17.712 -6.821 1.00 51.66 175 TYR A N 1
ATOM 1449 C CA . TYR A 1 175 ? -37.535 19.076 -7.146 1.00 51.66 175 TYR A CA 1
ATOM 1450 C C . TYR A 1 175 ? -38.523 19.170 -8.323 1.00 51.66 175 TYR A C 1
ATOM 1452 O O . TYR A 1 175 ? -39.113 20.223 -8.525 1.00 51.66 175 TYR A O 1
ATOM 1460 N N . ASN A 1 176 ? -38.761 18.084 -9.070 1.00 49.50 176 ASN A N 1
ATOM 1461 C CA . ASN A 1 176 ? -39.685 18.102 -10.218 1.00 49.50 176 ASN A CA 1
ATOM 1462 C C . ASN A 1 176 ? -41.130 17.699 -9.859 1.00 49.50 176 ASN A C 1
ATOM 1464 O O . ASN A 1 176 ? -42.028 17.807 -10.697 1.00 49.50 176 ASN A O 1
ATOM 1468 N N . GLU A 1 177 ? -41.374 17.216 -8.636 1.00 49.75 177 GLU A N 1
ATOM 1469 C CA . GLU A 1 177 ? -42.718 16.818 -8.191 1.00 49.75 177 GLU A CA 1
ATOM 1470 C C . GLU A 1 177 ? -43.506 17.983 -7.566 1.00 49.75 177 GLU A C 1
ATOM 1472 O O . GLU A 1 177 ? -44.734 17.990 -7.642 1.00 49.75 177 GLU A O 1
ATOM 1477 N N . GLU A 1 178 ? -42.831 19.008 -7.032 1.00 53.09 178 GLU A N 1
ATOM 1478 C CA . GLU A 1 178 ? -43.493 20.160 -6.397 1.00 53.09 178 GLU A CA 1
ATOM 1479 C C . GLU A 1 178 ? -44.017 21.204 -7.404 1.00 53.09 178 GLU A C 1
ATOM 1481 O O . GLU A 1 178 ? -45.026 21.859 -7.134 1.00 53.09 178 GLU A O 1
ATOM 1486 N N . GLU A 1 179 ? -43.416 21.332 -8.595 1.00 51.44 179 GLU A N 1
ATOM 1487 C CA . GLU A 1 179 ? -43.912 22.259 -9.632 1.00 51.44 179 GLU A CA 1
ATOM 1488 C C . GLU A 1 179 ? -45.120 21.706 -10.409 1.00 51.44 179 GLU A C 1
ATOM 1490 O O . GLU A 1 179 ? -46.006 22.463 -10.808 1.00 51.44 179 GLU A O 1
ATOM 1495 N N . ASN A 1 180 ? -45.245 20.382 -10.541 1.00 50.31 180 ASN A N 1
ATOM 1496 C CA . ASN A 1 180 ? -46.345 19.757 -11.287 1.00 50.31 180 ASN A CA 1
ATOM 1497 C C . ASN A 1 180 ? -47.679 19.684 -10.518 1.00 50.31 180 ASN A C 1
ATOM 1499 O O . ASN A 1 180 ? -48.705 19.327 -11.100 1.00 50.31 180 ASN A O 1
ATOM 1503 N N . GLN A 1 181 ? -47.705 20.037 -9.227 1.00 50.97 181 GLN A N 1
ATOM 1504 C CA . GLN A 1 181 ? -48.940 20.079 -8.430 1.00 50.97 181 GLN A CA 1
ATOM 1505 C C . GLN A 1 181 ? -49.609 21.463 -8.395 1.00 50.97 181 GLN A C 1
ATOM 1507 O O . GLN A 1 181 ? -50.772 21.556 -8.003 1.00 50.97 181 GLN A O 1
ATOM 1512 N N . LYS A 1 182 ? -48.929 22.531 -8.842 1.00 49.06 182 LYS A N 1
ATOM 1513 C CA . LYS A 1 182 ? -49.502 23.891 -8.872 1.00 49.06 182 LYS A CA 1
ATOM 1514 C C . LYS A 1 182 ? -50.311 24.202 -10.137 1.00 49.06 182 LYS A C 1
ATOM 1516 O O . LYS A 1 182 ? -51.222 25.012 -10.063 1.00 49.06 182 LYS A O 1
ATOM 1521 N N . HIS A 1 183 ? -50.081 23.506 -11.252 1.00 49.34 183 HIS A N 1
ATOM 1522 C CA . HIS A 1 183 ? -50.781 23.754 -12.527 1.00 49.34 183 HIS A CA 1
ATOM 1523 C C . HIS A 1 183 ? -52.080 22.948 -12.750 1.00 49.34 183 HIS A C 1
ATOM 1525 O O . HIS A 1 183 ? -52.622 22.953 -13.849 1.00 49.34 183 HIS A O 1
ATOM 1531 N N . LYS A 1 184 ? -52.600 22.246 -11.732 1.00 46.91 184 LYS A N 1
ATOM 1532 C CA . LYS A 1 184 ? -53.855 21.461 -11.823 1.00 46.91 184 LYS A CA 1
ATOM 1533 C C . LYS A 1 184 ? -55.028 22.032 -11.015 1.00 46.91 184 LYS A C 1
ATOM 1535 O O . LYS A 1 184 ? -56.036 21.349 -10.850 1.00 46.91 184 LYS A O 1
ATOM 1540 N N . LYS A 1 185 ? -54.894 23.247 -10.484 1.00 45.88 185 LYS A N 1
ATOM 1541 C CA . LYS A 1 185 ? -55.957 23.954 -9.755 1.00 45.88 185 LYS A CA 1
ATOM 1542 C C . LYS A 1 185 ? -56.170 25.348 -10.345 1.00 45.88 185 LYS A C 1
ATOM 1544 O O . LYS A 1 185 ? -55.929 26.333 -9.661 1.00 45.88 185 LYS A O 1
ATOM 1549 N N . GLU A 1 186 ? -56.602 25.398 -11.597 1.00 37.84 186 GLU A N 1
ATOM 1550 C CA . GLU A 1 186 ? -57.330 26.532 -12.181 1.00 37.84 186 GLU A CA 1
ATOM 1551 C C . GLU A 1 186 ? -58.495 25.981 -13.002 1.00 37.84 186 GLU A C 1
ATOM 1553 O O . GLU A 1 186 ? -58.298 24.926 -13.654 1.00 37.84 186 GLU A O 1
#

Sequence (186 aa):
MDNNINKINMKFLLNKQYNVNTKDNSEKNNSSVCNNDLKFYKKRIIDISKKIINNEIENNETNSSIINSFSLFANNCIKHFKSIDINDEYQSNFKDIVKKEKKIKKFVSFEDDKNKINEILFKEEKIPTLDTFVTKIKTADEQIIIPKQTIPNIYRSENRRKNIKKKQNKISSLYNEEENQKHKKE

pLDDT: mean 71.57, std 12.89, range [37.84, 91.75]